Protein AF-G3HEC3-F1 (afdb_monomer)

pLDDT: mean 74.75, std 15.01, range [24.95, 90.12]

Mean predicted aligned error: 15.13 Å

Foldseek 3Di:
DDDDPQPPVPPDDDPDPDALPPDDPVNLVVVLVVLLVCLVVPVLVVVLVCLPDPSCLRVLQNRVVSCLVSLVVSCPDPDDPVSNVSSVSSNQSSLCSPQVDDDDDLCSLLRSLVSDPPCSLVVVLVVLVVLLVVLVPFDDDDDPVCLVPVVVCSNVSVVSVCVSCVVLVVVLVVDVPDPSSVSNVVSSLCVLVSVCLVLLVVLLVQLPDPDPVSPVVSVVSNCVSVVSHDPPPDDPVSVVRVSVVRNVVSVVVVVVVVVVVVVVVVVVVVVVVVVVVVVVVVVVVPD

Radius of gyration: 31.12 Å; Cα contacts (8 Å, |Δi|>4): 194; chains: 1; bounding box: 80×42×108 Å

Structure (mmCIF, N/CA/C/O backbone):
data_AF-G3HEC3-F1
#
_entry.id   AF-G3HEC3-F1
#
loop_
_atom_site.group_PDB
_atom_site.id
_atom_site.type_symbol
_atom_site.label_atom_id
_atom_site.label_alt_id
_atom_site.label_comp_id
_atom_site.label_asym_id
_atom_site.label_entity_id
_atom_site.label_seq_id
_atom_site.pdbx_PDB_ins_code
_atom_site.Cartn_x
_atom_site.Cartn_y
_atom_site.Cartn_z
_atom_site.occupancy
_atom_site.B_iso_or_equiv
_atom_site.auth_seq_id
_atom_site.auth_comp_id
_atom_site.auth_asym_id
_atom_site.auth_atom_id
_atom_site.pdbx_PDB_model_num
ATOM 1 N N . MET A 1 1 ? -34.888 -16.539 21.558 1.00 31.94 1 MET A N 1
ATOM 2 C CA . MET A 1 1 ? -34.773 -16.956 22.978 1.00 31.94 1 MET A CA 1
ATOM 3 C C . MET A 1 1 ? -33.753 -18.088 23.009 1.00 31.94 1 MET A C 1
ATOM 5 O O . MET A 1 1 ? -33.957 -19.024 22.248 1.00 31.94 1 MET A O 1
ATOM 9 N N . LEU A 1 2 ? -32.697 -17.967 23.833 1.00 24.95 2 LEU A N 1
ATOM 10 C CA . LEU A 1 2 ? -31.360 -18.617 23.759 1.00 24.95 2 LEU A CA 1
ATOM 11 C C . LEU A 1 2 ? -30.393 -17.838 22.838 1.00 24.95 2 LEU A C 1
ATOM 13 O O . LEU A 1 2 ? -30.758 -17.568 21.707 1.00 24.95 2 LEU A O 1
ATOM 17 N N . CYS A 1 3 ? -29.178 -17.431 23.224 1.00 25.27 3 CYS A N 1
ATOM 18 C CA . CYS A 1 3 ? -28.472 -17.544 24.502 1.00 25.27 3 CYS A CA 1
ATOM 19 C C . CYS A 1 3 ? -27.314 -16.519 24.540 1.00 25.27 3 CYS A C 1
ATOM 21 O O . CYS A 1 3 ? -26.172 -16.856 24.243 1.00 25.27 3 CYS A O 1
ATOM 23 N N . TRP A 1 4 ? -27.582 -15.279 24.955 1.00 33.31 4 TRP A N 1
ATOM 24 C CA . TRP A 1 4 ? -26.548 -14.490 25.627 1.00 33.31 4 TRP A CA 1
ATOM 25 C C . TRP A 1 4 ? -26.723 -14.742 27.123 1.00 33.31 4 TRP A C 1
ATOM 27 O O . TRP A 1 4 ? -27.576 -14.157 27.786 1.00 33.31 4 TRP A O 1
ATOM 37 N N . SER A 1 5 ? -25.999 -15.736 27.637 1.00 27.81 5 SER A N 1
ATOM 38 C CA . SER A 1 5 ? -25.758 -15.855 29.071 1.00 27.81 5 SER A CA 1
ATOM 39 C C . SER A 1 5 ? -24.372 -15.277 29.298 1.00 27.81 5 SER A C 1
ATOM 41 O O . SER A 1 5 ? -23.390 -15.963 29.003 1.00 27.81 5 SER A O 1
ATOM 43 N N . PRO A 1 6 ? -24.272 -14.009 29.723 1.00 32.56 6 PRO A N 1
ATOM 44 C CA . PRO A 1 6 ? -22.976 -13.418 29.982 1.00 32.56 6 PRO A CA 1
ATOM 45 C C . PRO A 1 6 ? -22.267 -14.205 31.106 1.00 32.56 6 PRO A C 1
ATOM 47 O O . PRO A 1 6 ? -22.939 -14.841 31.931 1.00 32.56 6 PRO A O 1
ATOM 50 N N . PRO A 1 7 ? -20.920 -14.233 31.131 1.00 32.56 7 PRO A N 1
ATOM 51 C CA . PRO A 1 7 ? -20.152 -14.946 32.152 1.00 32.56 7 PRO A CA 1
ATOM 52 C C . PRO A 1 7 ? -20.627 -14.552 33.556 1.00 32.56 7 PRO A C 1
ATOM 54 O O . PRO A 1 7 ? -21.052 -13.423 33.765 1.00 32.56 7 PRO A O 1
ATOM 57 N N . LYS A 1 8 ? -20.558 -15.454 34.543 1.00 34.38 8 LYS A N 1
ATOM 58 C CA . LYS A 1 8 ? -21.104 -15.277 35.913 1.00 34.38 8 LYS A CA 1
ATOM 59 C C . LYS A 1 8 ? -20.658 -14.010 36.679 1.00 34.38 8 LYS A C 1
ATOM 61 O O . LYS A 1 8 ? -21.183 -13.771 37.762 1.00 34.38 8 LYS A O 1
ATOM 66 N N . ALA A 1 9 ? -19.754 -13.193 36.138 1.00 38.50 9 ALA A N 1
ATOM 67 C CA . ALA A 1 9 ? -19.521 -11.817 36.585 1.00 38.50 9 ALA A CA 1
ATOM 68 C C . ALA A 1 9 ? -20.732 -10.880 36.353 1.00 38.50 9 ALA A C 1
ATOM 70 O O . ALA A 1 9 ? -20.860 -9.862 37.017 1.00 38.50 9 ALA A O 1
ATOM 71 N N . PHE A 1 10 ? -21.659 -11.245 35.463 1.00 40.34 10 PHE A N 1
ATOM 72 C CA . PHE A 1 10 ? -22.770 -10.404 35.009 1.00 40.34 10 PHE A CA 1
ATOM 73 C C . PHE A 1 10 ? -24.127 -10.695 35.681 1.00 40.34 10 PHE A C 1
ATOM 75 O O . PHE A 1 10 ? -25.141 -10.127 35.282 1.00 40.34 10 PHE A O 1
ATOM 82 N N . SER A 1 11 ? -24.194 -11.591 36.677 1.00 31.84 11 SER A N 1
ATOM 83 C CA . SER A 1 11 ? -25.474 -12.059 37.247 1.00 31.84 11 SER A CA 1
ATOM 84 C C . SER A 1 11 ? -25.639 -11.892 38.761 1.00 31.84 11 SER A C 1
ATOM 86 O O . SER A 1 11 ? -26.528 -12.521 39.337 1.00 31.84 11 SER A O 1
ATOM 88 N N . SER A 1 12 ? -24.832 -11.072 39.437 1.00 30.61 12 SER A N 1
ATOM 89 C CA . SER A 1 12 ? -25.144 -10.654 40.811 1.00 30.61 12 SER A CA 1
ATOM 90 C C . SER A 1 12 ? -25.786 -9.274 40.795 1.00 30.61 12 SER A C 1
ATOM 92 O O . SER A 1 12 ? -25.148 -8.284 40.453 1.00 30.61 12 SER A O 1
ATOM 94 N N . GLY A 1 13 ? -27.074 -9.243 41.138 1.00 31.52 13 GLY A N 1
ATOM 95 C CA . GLY A 1 13 ? -27.904 -8.050 41.164 1.00 31.52 13 GLY A CA 1
ATOM 96 C C . GLY A 1 13 ? -27.302 -6.901 41.972 1.00 31.52 13 GLY A C 1
ATOM 97 O O . GLY A 1 13 ? -26.865 -7.065 43.108 1.00 31.52 13 GLY A O 1
ATOM 98 N N . GLY A 1 14 ? -27.356 -5.731 41.355 1.00 27.31 14 GLY A N 1
ATOM 99 C CA . GLY A 1 14 ? -26.946 -4.448 41.895 1.00 27.31 14 GLY A CA 1
ATOM 100 C C . GLY A 1 14 ? -26.500 -3.589 40.723 1.00 27.31 14 GLY A C 1
ATOM 101 O O . GLY A 1 14 ? -25.661 -4.024 39.947 1.00 27.31 14 GLY A O 1
ATOM 102 N N . SER A 1 15 ? -27.088 -2.406 40.542 1.00 34.94 15 SER A N 1
ATOM 103 C CA . SER A 1 15 ? -26.565 -1.399 39.616 1.00 34.94 15 SER A CA 1
ATOM 104 C C . SER A 1 15 ? -25.128 -1.057 40.006 1.00 34.94 15 SER A C 1
ATOM 106 O O . SER A 1 15 ? -24.900 -0.160 40.812 1.00 34.94 15 SER A O 1
ATOM 108 N N . GLN A 1 16 ? -24.163 -1.784 39.459 1.00 35.47 16 GLN A N 1
ATOM 109 C CA . GLN A 1 16 ? -22.771 -1.384 39.437 1.00 35.47 16 GLN A CA 1
ATOM 110 C C . GLN A 1 16 ? -22.466 -0.973 38.009 1.00 35.47 16 GLN A C 1
ATOM 112 O O . GLN A 1 16 ? -22.542 -1.761 37.069 1.00 35.47 16 GLN A O 1
ATOM 117 N N . ILE A 1 17 ? -22.214 0.321 37.867 1.00 39.97 17 ILE A N 1
ATOM 118 C CA . ILE A 1 17 ? -21.550 0.898 36.711 1.00 39.97 17 ILE A CA 1
ATOM 119 C C . ILE A 1 17 ? -20.189 0.199 36.673 1.00 39.97 17 ILE A C 1
ATOM 121 O O . ILE A 1 17 ? -19.354 0.472 37.528 1.00 39.97 17 ILE A O 1
ATOM 125 N N . LEU A 1 18 ? -20.025 -0.778 35.779 1.00 44.41 18 LEU A N 1
ATOM 126 C CA . LEU A 1 18 ? -18.742 -1.450 35.577 1.00 44.41 18 LEU A CA 1
ATOM 127 C C . LEU A 1 18 ? -17.741 -0.384 35.122 1.00 44.41 18 LEU A C 1
ATOM 129 O O . LEU A 1 18 ? -18.004 0.316 34.141 1.00 44.41 18 LEU A O 1
ATOM 133 N N . GLU A 1 19 ? -16.639 -0.228 35.851 1.00 47.19 19 GLU A N 1
ATOM 134 C CA . GLU A 1 19 ? -15.523 0.626 35.444 1.00 47.19 19 GLU A CA 1
ATOM 135 C C . GLU A 1 19 ? -14.564 -0.180 34.543 1.00 47.19 19 GLU A C 1
ATOM 137 O O . GLU A 1 19 ? -14.516 -1.408 34.610 1.00 47.19 19 GLU A O 1
ATOM 142 N N . GLU A 1 20 ? -13.786 0.497 33.685 1.00 49.53 20 GLU A N 1
ATOM 143 C CA . GLU A 1 20 ? -12.820 -0.109 32.734 1.00 49.53 20 GLU A CA 1
ATOM 144 C C . GLU A 1 20 ? -11.855 -1.134 33.386 1.00 49.53 20 GLU A C 1
ATOM 146 O O . GLU A 1 20 ? -11.308 -1.993 32.697 1.00 49.53 20 GLU A O 1
ATOM 151 N N . CYS A 1 21 ? -11.667 -1.064 34.708 1.00 46.25 21 CYS A N 1
ATOM 152 C CA . CYS A 1 21 ? -10.737 -1.870 35.500 1.00 46.25 21 CYS A CA 1
ATOM 153 C C . CYS A 1 21 ? -11.245 -3.273 35.898 1.00 46.25 21 CYS A C 1
ATOM 155 O O . CYS A 1 21 ? -10.460 -4.045 36.448 1.00 46.25 21 CYS A O 1
ATOM 157 N N . ASP A 1 22 ? -12.513 -3.619 35.648 1.00 62.44 22 ASP A N 1
ATOM 158 C CA . ASP A 1 22 ? -13.119 -4.868 36.150 1.00 62.44 22 ASP A CA 1
ATOM 159 C C . ASP A 1 22 ? -13.028 -6.067 35.179 1.00 62.44 22 ASP A C 1
ATOM 161 O O . ASP A 1 22 ? -13.386 -7.190 35.547 1.00 62.44 22 ASP A O 1
ATOM 165 N N . PHE A 1 23 ? -12.546 -5.867 33.947 1.00 71.12 23 PHE A N 1
ATOM 166 C CA . PHE A 1 23 ? -12.531 -6.910 32.911 1.00 71.12 23 PHE A CA 1
ATOM 167 C C . PHE A 1 23 ? -11.252 -7.754 32.933 1.00 71.12 23 PHE A C 1
ATOM 169 O O . PHE A 1 23 ? -10.136 -7.231 32.938 1.00 71.12 23 PHE A O 1
ATOM 176 N N . LYS A 1 24 ? -11.401 -9.082 32.890 1.00 79.06 24 LYS A N 1
ATOM 177 C CA . LYS A 1 24 ? -10.280 -10.025 32.760 1.00 79.06 24 LYS A CA 1
ATOM 178 C C . LYS A 1 24 ? -9.992 -10.312 31.295 1.00 79.06 24 LYS A C 1
ATOM 180 O O . LYS A 1 24 ? -10.895 -10.272 30.472 1.00 79.06 24 LYS A O 1
ATOM 185 N N . GLU A 1 25 ? -8.761 -10.714 30.981 1.00 72.62 25 GLU A N 1
ATOM 186 C CA . GLU A 1 25 ? -8.337 -11.087 29.618 1.00 72.62 25 GLU A CA 1
ATOM 187 C C . GLU A 1 25 ? -9.256 -12.147 28.967 1.00 72.62 25 GLU A C 1
ATOM 189 O O . GLU A 1 25 ? -9.581 -12.068 27.784 1.00 72.62 25 GLU A O 1
ATOM 194 N N . GLU A 1 26 ? -9.763 -13.092 29.763 1.00 81.44 26 GLU A N 1
ATOM 195 C CA . GLU A 1 26 ? -10.721 -14.122 29.335 1.00 81.44 26 GLU A CA 1
ATOM 196 C C . GLU A 1 26 ? -12.057 -13.536 28.840 1.00 81.44 26 GLU A C 1
ATOM 198 O O . GLU A 1 26 ? -12.664 -14.076 27.910 1.00 81.44 26 GLU A O 1
ATOM 203 N N . ASP A 1 27 ? -12.505 -12.418 29.422 1.00 81.19 27 ASP A N 1
ATOM 204 C CA . ASP A 1 27 ? -13.770 -11.768 29.069 1.00 81.19 27 ASP A CA 1
ATOM 205 C C . ASP A 1 27 ? -13.717 -11.186 27.648 1.00 81.19 27 ASP A C 1
ATOM 207 O O . ASP A 1 27 ? -14.699 -11.282 26.909 1.00 81.19 27 ASP A O 1
ATOM 211 N N . PHE A 1 28 ? -12.553 -10.684 27.217 1.00 81.31 28 PHE A N 1
ATOM 212 C CA . PHE A 1 28 ? -12.338 -10.174 25.856 1.00 81.31 28 PHE A CA 1
ATOM 213 C C . PHE A 1 28 ? -12.496 -11.289 24.814 1.00 81.31 28 PHE A C 1
ATOM 215 O O . PHE A 1 28 ? -13.180 -11.110 23.803 1.00 81.31 28 PHE A O 1
ATOM 222 N N . GLY A 1 29 ? -11.914 -12.464 25.081 1.00 78.69 29 GLY A N 1
ATOM 223 C CA . GLY A 1 29 ? -12.018 -13.626 24.196 1.00 78.69 29 GLY A CA 1
ATOM 224 C C . GLY A 1 29 ? -13.443 -14.179 24.114 1.00 78.69 29 GLY A C 1
ATOM 225 O O . GLY A 1 29 ? -13.929 -14.499 23.026 1.00 78.69 29 GLY A O 1
ATOM 226 N N . LEU A 1 30 ? -14.149 -14.247 25.248 1.00 86.38 30 LEU A N 1
ATOM 227 C CA . LEU A 1 30 ? -15.549 -14.679 25.290 1.00 86.38 30 LEU A CA 1
ATOM 228 C C . LEU A 1 30 ? -16.472 -13.698 24.561 1.00 86.38 30 LEU A C 1
ATOM 230 O O . LEU A 1 30 ? -17.351 -14.132 23.814 1.00 86.38 30 LEU A O 1
ATOM 234 N N . PHE A 1 31 ? -16.249 -12.393 24.734 1.00 87.50 31 PHE A N 1
ATOM 235 C CA . PHE A 1 31 ? -16.987 -11.348 24.031 1.00 87.50 31 PHE A CA 1
ATOM 236 C C . PHE A 1 31 ? -16.786 -11.441 22.515 1.00 87.50 31 PHE A C 1
ATOM 238 O O . PHE A 1 31 ? -17.766 -11.483 21.768 1.00 87.50 31 PHE A O 1
ATOM 245 N N . GLN A 1 32 ? -15.534 -11.566 22.059 1.00 87.50 32 GLN A N 1
ATOM 246 C CA . GLN A 1 32 ? -15.217 -11.743 20.642 1.00 87.50 32 GLN A CA 1
ATOM 247 C C . GLN A 1 32 ? -15.906 -12.978 20.055 1.00 87.50 32 GLN A C 1
ATOM 249 O O . GLN A 1 32 ? -16.515 -12.898 18.989 1.00 87.50 32 GLN A O 1
ATOM 254 N N . LEU A 1 33 ? -15.818 -14.120 20.743 1.00 87.69 33 LEU A N 1
ATOM 255 C CA . LEU A 1 33 ? -16.402 -15.374 20.273 1.00 87.69 33 LEU A CA 1
ATOM 256 C C . LEU A 1 33 ? -17.931 -15.295 20.199 1.00 87.69 33 LEU A C 1
ATOM 258 O O . LEU A 1 33 ? -18.523 -15.798 19.245 1.00 87.69 33 LEU A O 1
ATOM 262 N N . ALA A 1 34 ? -18.570 -14.673 21.191 1.00 87.38 34 ALA A N 1
ATOM 263 C CA . ALA A 1 34 ? -20.014 -14.481 21.204 1.00 87.38 34 ALA A CA 1
ATOM 264 C C . ALA A 1 34 ? -20.467 -13.574 20.053 1.00 87.38 34 ALA A C 1
ATOM 266 O O . ALA A 1 34 ? -21.365 -13.955 19.307 1.00 87.38 34 ALA A O 1
ATOM 267 N N . GLY A 1 35 ? -19.811 -12.427 19.856 1.00 89.38 35 GLY A N 1
ATOM 268 C CA . GLY A 1 35 ? -20.154 -11.522 18.759 1.00 89.38 35 GLY A CA 1
ATOM 269 C C . GLY A 1 35 ? -19.873 -12.122 17.379 1.00 89.38 35 GLY A C 1
ATOM 270 O O . GLY A 1 35 ? -20.700 -11.990 16.483 1.00 89.38 35 GLY A O 1
ATOM 271 N N . GLN A 1 36 ? -18.774 -12.870 17.216 1.00 88.12 36 GLN A N 1
ATOM 272 C CA . GLN A 1 36 ? -18.493 -13.629 15.991 1.00 88.12 36 GLN A CA 1
ATOM 273 C C . GLN A 1 36 ? -19.625 -14.619 15.679 1.00 88.12 36 GLN A C 1
ATOM 275 O O . GLN A 1 36 ? -20.079 -14.666 14.542 1.00 88.12 36 GLN A O 1
ATOM 280 N N . ARG A 1 37 ? -20.126 -15.362 16.677 1.00 89.06 37 ARG A N 1
ATOM 281 C CA . ARG A 1 37 ? -21.266 -16.275 16.481 1.00 89.06 37 ARG A CA 1
ATOM 282 C C . ARG A 1 37 ? -22.537 -15.536 16.077 1.00 89.06 37 ARG A C 1
ATOM 284 O O . ARG A 1 37 ? -23.209 -15.986 15.164 1.00 89.06 37 ARG A O 1
ATOM 291 N N . CYS A 1 38 ? -22.840 -14.392 16.693 1.00 88.56 38 CYS A N 1
ATOM 292 C CA . CYS A 1 38 ? -23.995 -13.579 16.297 1.00 88.56 38 CYS A CA 1
ATOM 293 C C . CYS A 1 38 ? -23.918 -13.150 14.824 1.00 88.56 38 CYS A C 1
ATOM 295 O O . CYS A 1 38 ? -24.923 -13.198 14.121 1.00 88.56 38 CYS A O 1
ATOM 297 N N . ILE A 1 39 ? -22.726 -12.780 14.352 1.00 86.25 39 ILE A N 1
ATOM 298 C CA . ILE A 1 39 ? -22.485 -12.425 12.948 1.00 86.25 39 ILE A CA 1
ATOM 299 C C . ILE A 1 39 ? -22.639 -13.655 12.043 1.00 86.25 39 ILE A C 1
ATOM 301 O O . ILE A 1 39 ? -23.338 -13.591 11.033 1.00 86.25 39 ILE A O 1
ATOM 305 N N . ASP A 1 40 ? -22.024 -14.780 12.414 1.00 85.31 40 ASP A N 1
ATOM 306 C CA . ASP A 1 40 ? -22.045 -16.017 11.624 1.00 85.31 40 ASP A CA 1
ATOM 307 C C . ASP A 1 40 ? -23.457 -16.627 11.521 1.00 85.31 40 ASP A C 1
ATOM 309 O O . ASP A 1 40 ? -23.816 -17.162 10.471 1.00 85.31 40 ASP A O 1
ATOM 313 N N . ASP A 1 41 ? -24.270 -16.485 12.573 1.00 86.38 41 ASP A N 1
ATOM 314 C CA . ASP A 1 41 ? -25.664 -16.946 12.640 1.00 86.38 41 ASP A CA 1
ATOM 315 C C . ASP A 1 41 ? -26.655 -15.959 11.980 1.00 86.38 41 ASP A C 1
ATOM 317 O O . ASP A 1 41 ? -27.850 -16.242 11.877 1.00 86.38 41 ASP A O 1
ATOM 321 N N . GLY A 1 42 ? -26.178 -14.806 11.494 1.00 82.94 42 GLY A N 1
ATOM 322 C CA . GLY A 1 42 ? -26.985 -13.815 10.775 1.00 82.94 42 GLY A CA 1
ATOM 323 C C . GLY A 1 42 ? -27.806 -12.873 11.662 1.00 82.94 42 GLY A C 1
ATOM 324 O O . GLY A 1 42 ? -28.702 -12.204 11.155 1.00 82.94 42 GLY A O 1
ATOM 325 N N . HIS A 1 43 ? -27.495 -12.792 12.955 1.00 87.06 43 HIS A N 1
ATOM 326 C CA . HIS A 1 43 ? -28.126 -11.905 13.941 1.00 87.06 43 HIS A CA 1
ATOM 327 C C . HIS A 1 43 ? -27.375 -10.567 14.072 1.00 87.06 43 HIS A C 1
ATOM 329 O O . HIS A 1 43 ? -27.033 -10.127 15.174 1.00 87.06 43 HIS A O 1
ATOM 335 N N . VAL A 1 44 ? -27.056 -9.950 12.930 1.00 85.62 44 VAL A N 1
ATOM 336 C CA . VAL A 1 44 ? -26.301 -8.686 12.851 1.00 85.62 44 VAL A CA 1
ATOM 337 C C . VAL A 1 44 ? -27.122 -7.520 13.407 1.00 85.62 44 VAL A C 1
ATOM 339 O O . VAL A 1 44 ? -26.588 -6.698 14.143 1.00 85.62 44 VAL A O 1
ATOM 342 N N . ASP A 1 45 ? -28.420 -7.507 13.120 1.00 85.19 45 ASP A N 1
ATOM 343 C CA . ASP A 1 45 ? -29.423 -6.560 13.614 1.00 85.19 45 ASP A CA 1
ATOM 344 C C . ASP A 1 45 ? -29.451 -6.493 15.151 1.00 85.19 45 ASP A C 1
ATOM 346 O O . ASP A 1 45 ? -29.294 -5.431 15.751 1.00 85.19 45 ASP A O 1
ATOM 350 N N . GLN A 1 46 ? -29.554 -7.651 15.803 1.00 86.12 46 GLN A N 1
ATOM 351 C CA . GLN A 1 46 ? -29.588 -7.755 17.264 1.00 86.12 46 GLN A CA 1
ATOM 352 C C . GLN A 1 46 ? -28.253 -7.350 17.892 1.00 86.12 46 GLN A C 1
ATOM 354 O O . GLN A 1 46 ? -28.222 -6.722 18.951 1.00 86.12 46 GLN A O 1
ATOM 359 N N . LEU A 1 47 ? -27.134 -7.705 17.253 1.00 88.50 47 LEU A N 1
ATOM 360 C CA . LEU A 1 47 ? -25.815 -7.297 17.724 1.00 88.50 47 LEU A CA 1
ATOM 361 C C . LEU A 1 47 ? -25.628 -5.777 17.600 1.00 88.50 47 LEU A C 1
ATOM 363 O O . LEU A 1 47 ? -25.079 -5.155 18.510 1.00 88.50 47 LEU A O 1
ATOM 367 N N . LEU A 1 48 ? -26.124 -5.177 16.516 1.00 86.75 48 LEU A N 1
ATOM 368 C CA . LEU A 1 48 ? -26.100 -3.735 16.300 1.00 86.75 48 LEU A CA 1
ATOM 369 C C . LEU A 1 48 ? -26.929 -2.996 17.362 1.00 86.75 48 LEU A C 1
ATOM 371 O O . LEU A 1 48 ? -26.427 -2.033 17.940 1.00 86.75 48 LEU A O 1
ATOM 375 N N . GLU A 1 49 ? -28.132 -3.477 17.694 1.00 87.44 49 GLU A N 1
ATOM 376 C CA . GLU A 1 49 ? -28.944 -2.921 18.790 1.00 87.44 49 GLU A CA 1
ATOM 377 C C . GLU A 1 49 ? -28.199 -2.956 20.136 1.00 87.44 49 GLU A C 1
ATOM 379 O O . 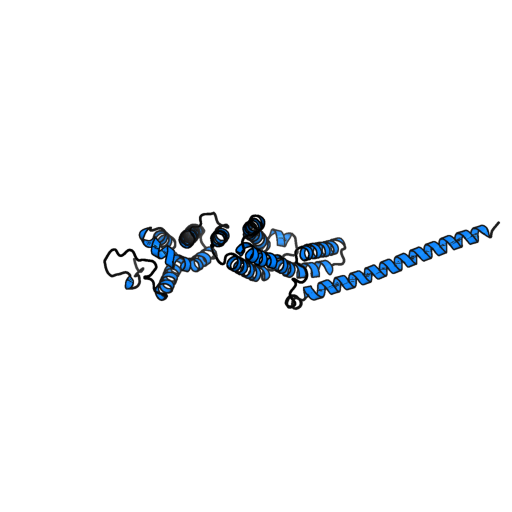GLU A 1 49 ? -28.196 -1.972 20.877 1.00 87.44 49 GLU A O 1
ATOM 384 N N . ILE A 1 50 ? -27.509 -4.062 20.442 1.00 85.69 50 ILE A N 1
ATOM 385 C CA . ILE A 1 50 ? -26.715 -4.205 21.675 1.00 85.69 50 ILE A CA 1
ATOM 386 C C . ILE A 1 50 ? -25.564 -3.194 21.718 1.00 85.69 50 ILE A C 1
ATOM 388 O O . ILE A 1 50 ? -25.284 -2.635 22.781 1.00 85.69 50 ILE A O 1
ATOM 392 N N . ILE A 1 51 ? -24.895 -2.966 20.585 1.00 85.31 51 ILE A N 1
ATOM 393 C CA . ILE A 1 51 ? -23.780 -2.015 20.472 1.00 85.31 51 ILE A CA 1
ATOM 394 C C . ILE A 1 51 ? -24.271 -0.565 20.592 1.00 85.31 51 ILE A C 1
ATOM 396 O O . ILE A 1 51 ? -23.552 0.277 21.129 1.00 85.31 51 ILE A O 1
ATOM 400 N N . GLN A 1 52 ? -25.481 -0.272 20.114 1.00 85.69 52 GLN A N 1
ATOM 401 C CA . GLN A 1 52 ? -26.093 1.057 20.193 1.00 85.69 52 GLN A CA 1
ATOM 402 C C . GLN A 1 52 ? -26.675 1.390 21.577 1.00 85.69 52 GLN A C 1
ATOM 404 O O . GLN A 1 52 ? -26.894 2.566 21.870 1.00 85.69 52 GLN A O 1
ATOM 409 N N . ASP A 1 53 ? -26.927 0.399 22.437 1.00 85.06 53 ASP A N 1
ATOM 410 C CA . ASP A 1 53 ? -27.465 0.639 23.779 1.00 85.06 53 ASP A CA 1
ATOM 411 C C . ASP A 1 53 ? -26.442 1.375 24.667 1.00 85.06 53 ASP A C 1
ATOM 413 O O . ASP A 1 53 ? -25.384 0.848 25.022 1.00 85.06 53 ASP A O 1
ATOM 417 N N . GLU A 1 54 ? -26.790 2.593 25.098 1.00 81.56 54 GLU A N 1
ATOM 418 C CA . GLU A 1 54 ? -25.979 3.429 25.995 1.00 81.56 54 GLU A CA 1
ATOM 419 C C . GLU A 1 54 ? -25.627 2.734 27.321 1.00 81.56 54 GLU A C 1
ATOM 421 O O . GLU A 1 54 ? -24.613 3.061 27.940 1.00 81.56 54 GLU A O 1
ATOM 426 N N . LYS A 1 55 ? -26.409 1.740 27.763 1.00 83.12 55 LYS A N 1
ATOM 427 C CA . LYS A 1 55 ? -26.073 0.937 28.951 1.00 83.12 55 LYS A CA 1
ATOM 428 C C . LYS A 1 55 ? -24.819 0.094 28.751 1.00 83.12 55 LYS A C 1
ATOM 430 O O . LYS A 1 55 ? -24.116 -0.186 29.718 1.00 83.12 55 LYS A O 1
ATOM 435 N N . ASN A 1 56 ? -24.530 -0.291 27.511 1.00 81.56 56 ASN A N 1
ATOM 436 C CA . ASN A 1 56 ? -23.386 -1.123 27.157 1.00 81.56 56 ASN A CA 1
ATOM 437 C C . ASN A 1 56 ? -22.156 -0.290 26.778 1.00 81.56 56 ASN A C 1
ATOM 439 O O . ASN A 1 56 ? -21.103 -0.856 26.493 1.00 81.56 56 ASN A O 1
ATOM 443 N N . LYS A 1 57 ? -22.246 1.046 26.807 1.00 80.81 57 LYS A N 1
ATOM 444 C CA . LYS A 1 57 ? -21.200 1.960 26.328 1.00 80.81 57 LYS A CA 1
ATOM 445 C C . LYS A 1 57 ? -19.812 1.663 26.889 1.00 80.81 57 LYS A C 1
ATOM 447 O O . LYS A 1 57 ? -18.853 1.639 26.123 1.00 80.81 57 LYS A O 1
ATOM 452 N N . THR A 1 58 ? -19.690 1.409 28.194 1.00 77.12 58 THR A N 1
ATOM 453 C CA . THR A 1 58 ? -18.390 1.087 28.809 1.00 77.12 58 THR A CA 1
ATOM 454 C C . THR A 1 58 ? -17.817 -0.211 28.249 1.00 77.12 58 THR A C 1
ATOM 456 O O . THR A 1 58 ? -16.651 -0.257 27.875 1.00 77.12 58 THR A O 1
ATOM 459 N N . ILE A 1 59 ? -18.652 -1.242 28.099 1.00 81.56 59 ILE A N 1
ATOM 460 C CA . ILE A 1 59 ? -18.252 -2.531 27.522 1.00 81.56 59 ILE A CA 1
ATOM 461 C C . ILE A 1 59 ? -17.806 -2.352 26.071 1.00 81.56 59 ILE A C 1
ATOM 463 O O . ILE A 1 59 ? -16.761 -2.867 25.687 1.00 81.56 59 ILE A O 1
ATOM 467 N N . ILE A 1 60 ? -18.565 -1.607 25.265 1.00 84.44 60 ILE A N 1
ATOM 468 C CA . ILE A 1 60 ? -18.227 -1.373 23.857 1.00 84.44 60 ILE A CA 1
ATOM 469 C C . ILE A 1 60 ? -16.938 -0.557 23.727 1.00 84.44 60 ILE A C 1
ATOM 471 O O . ILE A 1 60 ? -16.100 -0.879 22.888 1.00 84.44 60 ILE A O 1
ATOM 475 N N . LYS A 1 61 ? -16.724 0.439 24.590 1.00 79.44 61 LYS A N 1
ATOM 476 C CA . LYS A 1 61 ? -15.485 1.224 24.619 1.00 79.44 61 LYS A CA 1
ATOM 477 C C . LYS A 1 61 ? -14.262 0.365 24.971 1.00 79.44 61 LYS A C 1
ATOM 479 O O . LYS A 1 61 ? -13.216 0.530 24.354 1.00 79.44 61 LYS A O 1
ATOM 484 N N . SER A 1 62 ? -14.396 -0.574 25.912 1.00 76.31 62 SER A N 1
ATOM 485 C CA . SER A 1 62 ? -13.289 -1.440 26.349 1.00 76.31 62 SER A CA 1
ATOM 486 C C . SER A 1 62 ? -13.057 -2.660 25.448 1.00 76.31 62 SER A C 1
ATOM 488 O O . SER A 1 62 ? -11.916 -3.007 25.156 1.00 76.31 62 SER A O 1
ATOM 490 N N . MET A 1 63 ? -14.123 -3.342 25.021 1.00 80.94 63 MET A N 1
ATOM 491 C CA . MET A 1 63 ? -14.066 -4.659 24.368 1.00 80.94 63 MET A CA 1
ATOM 492 C C . MET A 1 63 ? -14.560 -4.654 22.917 1.00 80.94 63 MET A C 1
ATOM 494 O O . MET A 1 63 ? -14.292 -5.612 22.188 1.00 80.94 63 MET A O 1
ATOM 498 N N . GLY A 1 64 ? -15.237 -3.591 22.469 1.00 83.00 64 GLY A N 1
ATOM 499 C CA . GLY A 1 64 ? -15.841 -3.499 21.135 1.00 83.00 64 GLY A CA 1
ATOM 500 C C . GLY A 1 64 ? -14.840 -3.668 19.993 1.00 83.00 64 GLY A C 1
ATOM 501 O O . GLY A 1 64 ? -15.170 -4.273 18.974 1.00 83.00 64 GLY A O 1
ATOM 502 N N . TRP A 1 65 ? -13.587 -3.243 20.185 1.00 82.81 65 TRP A N 1
ATOM 503 C CA . TRP A 1 65 ? -12.525 -3.404 19.187 1.00 82.81 65 TRP A CA 1
ATOM 504 C C . TRP A 1 65 ? -12.308 -4.863 18.753 1.00 82.81 65 TRP A C 1
ATOM 506 O O . TRP A 1 65 ? -11.992 -5.131 17.595 1.00 82.81 65 TRP A O 1
ATOM 516 N N . ASN A 1 66 ? -12.555 -5.833 19.640 1.00 81.94 66 ASN A N 1
ATOM 517 C CA . ASN A 1 66 ? -12.383 -7.252 19.315 1.00 81.94 66 ASN A CA 1
ATOM 518 C C . ASN A 1 66 ? -13.385 -7.753 18.264 1.00 81.94 66 ASN A C 1
ATOM 520 O O . ASN A 1 66 ? -13.148 -8.782 17.628 1.00 81.94 66 ASN A O 1
ATOM 524 N N . LEU A 1 67 ? -14.484 -7.023 18.049 1.00 86.31 67 LEU A N 1
ATOM 525 C CA . LEU A 1 67 ? -15.470 -7.331 17.017 1.00 86.31 67 LEU A CA 1
ATOM 526 C C . LEU A 1 67 ? -15.089 -6.779 15.641 1.00 86.31 67 LEU A C 1
ATOM 528 O O . LEU A 1 67 ? -15.619 -7.266 14.649 1.00 86.31 67 LEU A O 1
ATOM 532 N N . VAL A 1 68 ? -14.123 -5.861 15.535 1.00 83.81 68 VAL A N 1
ATOM 533 C CA . VAL A 1 68 ? -13.720 -5.262 14.250 1.00 83.81 68 VAL A CA 1
ATOM 534 C C . VAL A 1 68 ? -13.295 -6.328 13.237 1.00 83.81 68 VAL A C 1
ATOM 536 O O . VAL A 1 68 ? -13.788 -6.336 12.113 1.00 83.81 68 VAL A O 1
ATOM 539 N N . GLY A 1 69 ? -12.444 -7.281 13.630 1.00 77.75 69 GLY A N 1
ATOM 540 C CA . GLY A 1 69 ? -12.031 -8.391 12.760 1.00 77.75 69 GLY A CA 1
ATOM 541 C C . GLY A 1 69 ? -13.208 -9.250 12.258 1.00 77.75 69 GLY A C 1
ATOM 542 O O . GLY A 1 69 ? -13.343 -9.443 11.047 1.00 77.75 69 GLY A O 1
ATOM 543 N N . PRO A 1 70 ? -14.072 -9.767 13.154 1.00 84.44 70 PRO A N 1
ATOM 544 C CA . PRO A 1 70 ? -15.343 -10.402 12.796 1.00 84.44 70 PRO A CA 1
ATOM 545 C C . PRO A 1 70 ? -16.214 -9.595 11.817 1.00 84.44 70 PRO A C 1
ATOM 547 O O . PRO A 1 70 ? -16.626 -10.139 10.792 1.00 84.44 70 PRO A O 1
ATOM 550 N N . VAL A 1 71 ? -16.448 -8.303 12.082 1.00 84.94 71 VAL A N 1
ATOM 551 C CA . VAL A 1 71 ? -17.290 -7.436 11.236 1.00 84.94 71 VAL A CA 1
ATOM 552 C C . VAL A 1 71 ? -16.668 -7.215 9.858 1.00 84.94 71 VAL A C 1
ATOM 554 O O . VAL A 1 71 ? -17.354 -7.363 8.850 1.00 84.94 71 VAL A O 1
ATOM 557 N N . VAL A 1 72 ? -15.362 -6.940 9.783 1.00 79.75 72 VAL A N 1
ATOM 558 C CA . VAL A 1 72 ? -14.649 -6.779 8.502 1.00 79.75 72 VAL A CA 1
ATOM 559 C C . VAL A 1 72 ? -14.738 -8.055 7.670 1.00 79.75 72 VAL A C 1
ATOM 561 O O . VAL A 1 72 ? -15.021 -7.992 6.477 1.00 79.75 72 VAL A O 1
ATOM 564 N N . ARG A 1 73 ? -14.568 -9.232 8.288 1.00 82.19 73 ARG A N 1
ATOM 565 C CA . ARG A 1 73 ? -14.749 -10.513 7.584 1.00 82.19 73 ARG A CA 1
ATOM 566 C C . ARG A 1 73 ? -16.167 -10.685 7.046 1.00 82.19 73 ARG A C 1
ATOM 568 O O . ARG A 1 73 ? -16.320 -11.243 5.964 1.00 82.19 73 ARG A O 1
ATOM 575 N N . CYS A 1 74 ? -17.177 -10.207 7.769 1.00 82.88 74 CYS A N 1
ATOM 576 C CA . CYS A 1 74 ? -18.559 -10.219 7.300 1.00 82.88 74 CYS A CA 1
ATOM 577 C C . CYS A 1 74 ? -18.766 -9.282 6.102 1.00 82.88 74 CYS A C 1
ATOM 579 O O . CYS A 1 74 ? -19.321 -9.710 5.095 1.00 82.88 74 CYS A O 1
ATOM 581 N N . LEU A 1 75 ? -18.241 -8.053 6.161 1.00 79.81 75 LEU A N 1
ATOM 582 C CA . LEU A 1 75 ? -18.302 -7.078 5.061 1.00 79.81 75 LEU A CA 1
ATOM 583 C C . LEU A 1 75 ? -17.627 -7.583 3.778 1.00 79.81 75 LEU A C 1
ATOM 585 O O . LEU A 1 75 ? -18.141 -7.372 2.679 1.00 79.81 75 LEU A O 1
ATOM 589 N N . LEU A 1 76 ? -16.490 -8.269 3.925 1.00 74.88 76 LEU A N 1
ATOM 590 C CA . LEU A 1 76 ? -15.731 -8.851 2.816 1.00 74.88 76 LEU A CA 1
ATOM 591 C C . LEU A 1 76 ? -16.380 -10.117 2.236 1.00 74.88 76 LEU A C 1
ATOM 593 O O . LEU A 1 76 ? -16.031 -10.535 1.132 1.00 74.88 76 LEU A O 1
ATOM 597 N N . ARG A 1 77 ? -17.312 -10.753 2.954 1.00 76.81 77 ARG A N 1
ATOM 598 C CA . ARG A 1 77 ? -18.032 -11.925 2.451 1.00 76.81 77 ARG A CA 1
ATOM 599 C C . ARG A 1 77 ? -19.064 -11.447 1.427 1.00 76.81 77 ARG A C 1
ATOM 601 O O . ARG A 1 77 ? -19.900 -10.599 1.725 1.00 76.81 77 ARG A O 1
ATOM 608 N N . ASN A 1 78 ? -19.017 -11.985 0.208 1.00 54.44 78 ASN A N 1
ATOM 609 C CA . ASN A 1 78 ? -20.040 -11.723 -0.808 1.00 54.44 78 ASN A CA 1
ATOM 610 C C . ASN A 1 78 ? -21.386 -12.287 -0.319 1.00 54.44 78 ASN A C 1
ATOM 612 O O . ASN A 1 78 ? -21.612 -13.495 -0.384 1.00 54.44 78 ASN A O 1
ATOM 616 N N . GLY A 1 79 ? -22.238 -11.419 0.226 1.00 60.06 79 GLY A N 1
ATOM 617 C CA . GLY A 1 79 ? -23.540 -11.738 0.809 1.00 60.06 79 GLY A CA 1
ATOM 618 C C . GLY A 1 79 ? -24.574 -10.642 0.532 1.00 60.06 79 GLY A C 1
ATOM 619 O O . GLY A 1 79 ? -24.256 -9.639 -0.102 1.00 60.06 79 GLY A O 1
ATOM 620 N N . GLU A 1 80 ? -25.807 -10.876 0.985 1.00 60.78 80 GLU A N 1
ATOM 621 C CA . GLU A 1 80 ? -26.990 -10.017 0.799 1.00 60.78 80 GLU A CA 1
ATOM 622 C C . GLU A 1 80 ? -26.718 -8.541 1.159 1.00 60.78 80 GLU A C 1
ATOM 624 O O . GLU A 1 80 ? -26.163 -8.254 2.222 1.00 60.78 80 GLU A O 1
ATOM 629 N N . GLU A 1 81 ? -27.122 -7.611 0.282 1.00 59.19 81 GLU A N 1
ATOM 630 C CA . GLU A 1 81 ? -26.864 -6.165 0.422 1.00 59.19 81 GLU A CA 1
ATOM 631 C C . GLU A 1 81 ? -27.440 -5.569 1.718 1.00 59.19 81 GLU A C 1
ATOM 633 O O . GLU A 1 81 ? -26.759 -4.774 2.361 1.00 59.19 81 GLU A O 1
ATOM 638 N N . ASP A 1 82 ? -28.616 -6.019 2.170 1.00 61.72 82 ASP A N 1
ATOM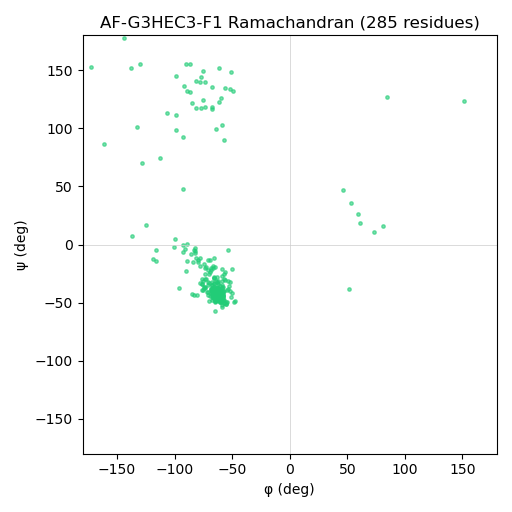 639 C CA . ASP A 1 82 ? -29.258 -5.503 3.393 1.00 61.72 82 ASP A CA 1
ATOM 640 C C . ASP A 1 82 ? -28.405 -5.741 4.655 1.00 61.72 82 ASP A C 1
ATOM 642 O O . ASP A 1 82 ? -28.258 -4.865 5.501 1.00 61.72 82 ASP A O 1
ATOM 646 N N . LYS A 1 83 ? -27.741 -6.901 4.762 1.00 66.06 83 LYS A N 1
ATOM 647 C CA . LYS A 1 83 ? -26.858 -7.218 5.905 1.00 66.06 83 LYS A CA 1
ATOM 648 C C . LYS A 1 83 ? -25.543 -6.444 5.866 1.00 66.06 83 LYS A C 1
ATOM 650 O O . LYS A 1 83 ? -24.854 -6.330 6.883 1.00 66.06 83 LYS A O 1
ATOM 655 N N . ARG A 1 84 ? -25.161 -5.948 4.686 1.00 72.62 84 ARG A N 1
ATOM 656 C CA . ARG A 1 84 ? -23.926 -5.192 4.481 1.00 72.62 84 ARG A CA 1
ATOM 657 C C . ARG A 1 84 ? -24.053 -3.791 5.074 1.00 72.62 84 ARG A C 1
ATOM 659 O O . ARG A 1 84 ? -23.085 -3.328 5.672 1.00 72.62 84 ARG A O 1
ATOM 666 N N . GLU A 1 85 ? -25.221 -3.158 4.975 1.00 79.38 85 GLU A N 1
ATOM 667 C CA . GLU A 1 85 ? -25.469 -1.834 5.562 1.00 79.38 85 GLU A CA 1
ATOM 668 C C . GLU A 1 85 ? -25.393 -1.868 7.097 1.00 79.38 85 GLU A C 1
ATOM 670 O O . GLU A 1 85 ? -24.643 -1.088 7.687 1.00 79.38 85 GLU A O 1
ATOM 675 N N . ASP A 1 86 ? -26.031 -2.851 7.741 1.00 80.62 86 ASP A N 1
ATOM 676 C CA . ASP A 1 86 ? -25.941 -3.047 9.197 1.00 80.62 86 ASP A CA 1
ATOM 677 C C . ASP A 1 86 ? -24.511 -3.355 9.660 1.00 80.62 86 ASP A C 1
ATOM 679 O O . ASP A 1 86 ? -24.042 -2.834 10.675 1.00 80.62 86 ASP A O 1
ATOM 683 N N . CYS A 1 87 ? -23.770 -4.167 8.897 1.00 82.12 87 CYS A N 1
ATOM 684 C CA . CYS A 1 87 ? -22.360 -4.428 9.182 1.00 82.12 87 CYS A CA 1
ATOM 685 C C . CYS A 1 87 ? -21.500 -3.163 9.047 1.00 82.12 87 CYS A C 1
ATOM 687 O O . CYS A 1 87 ? -20.573 -2.973 9.837 1.00 82.12 87 CYS A O 1
ATOM 689 N N . PHE A 1 88 ? -21.795 -2.292 8.078 1.00 80.19 88 PHE A N 1
ATOM 690 C CA . PHE A 1 88 ? -21.096 -1.017 7.915 1.00 80.19 88 PHE A CA 1
ATOM 691 C C . PHE A 1 88 ? -21.400 -0.065 9.070 1.00 80.19 88 PHE A C 1
ATOM 693 O O . PHE A 1 88 ? -20.472 0.510 9.638 1.00 80.19 88 PHE A O 1
ATOM 700 N N . LEU A 1 89 ? -22.671 0.055 9.463 1.00 83.00 89 LEU A N 1
ATOM 701 C CA . LEU A 1 89 ? -23.085 0.843 10.625 1.00 83.00 89 LEU A CA 1
ATOM 702 C C . LEU A 1 89 ? -22.413 0.341 11.905 1.00 83.00 89 LEU A C 1
ATOM 704 O O . LEU A 1 89 ? -21.900 1.138 12.691 1.00 83.00 89 LEU A O 1
ATOM 708 N N . MET A 1 90 ? -22.360 -0.979 12.097 1.00 84.19 90 MET A N 1
ATOM 709 C CA . MET A 1 90 ? -21.675 -1.594 13.231 1.00 84.19 90 MET A CA 1
ATOM 710 C C . MET A 1 90 ? -20.175 -1.283 13.226 1.00 84.19 90 MET A C 1
ATOM 712 O O . MET A 1 90 ? -19.623 -0.913 14.260 1.00 84.19 90 MET A O 1
ATOM 716 N N . PHE A 1 91 ? -19.513 -1.397 12.074 1.00 82.94 91 PHE A N 1
ATOM 717 C CA . PHE A 1 91 ? -18.095 -1.067 11.928 1.00 82.94 91 PHE A CA 1
ATOM 718 C C . PHE A 1 91 ? -17.813 0.401 12.285 1.00 82.94 91 PHE A C 1
ATOM 720 O O . PHE A 1 91 ? -16.914 0.669 13.084 1.00 82.94 91 PHE A O 1
ATOM 727 N N . ASP A 1 92 ? -18.617 1.336 11.767 1.00 76.38 92 ASP A N 1
ATOM 728 C CA . ASP A 1 92 ? -18.489 2.770 12.058 1.00 76.38 92 ASP A CA 1
ATOM 729 C C . ASP A 1 92 ? -18.705 3.074 13.550 1.00 76.38 92 ASP A C 1
ATOM 731 O O . ASP A 1 92 ? -17.898 3.761 14.179 1.00 76.38 92 ASP A O 1
ATOM 735 N N . LEU A 1 93 ? -19.732 2.477 14.166 1.00 80.56 93 LEU A N 1
ATOM 736 C CA . LEU A 1 93 ? -20.005 2.607 15.600 1.00 80.56 93 LEU A CA 1
ATOM 737 C C . LEU A 1 93 ? -18.853 2.094 16.468 1.00 80.56 93 LEU A C 1
ATOM 739 O O . LEU A 1 93 ? -18.484 2.766 17.433 1.00 80.56 93 LEU A O 1
ATOM 743 N N . LEU A 1 94 ? -18.279 0.934 16.144 1.00 81.56 94 LEU A N 1
ATOM 744 C CA . LEU A 1 94 ? -17.155 0.365 16.892 1.00 81.56 94 LEU A CA 1
ATOM 745 C C . LEU A 1 94 ? -15.915 1.263 16.808 1.00 81.56 94 LEU A C 1
ATOM 747 O O . LEU A 1 94 ? -15.258 1.503 17.822 1.00 81.56 94 LEU A O 1
ATOM 751 N N . LEU A 1 95 ? -15.628 1.817 15.629 1.00 72.25 95 LEU A N 1
ATOM 752 C CA . LEU A 1 95 ? -14.509 2.743 15.426 1.00 72.25 95 LEU A CA 1
ATOM 753 C C . LEU A 1 95 ? -14.730 4.070 16.151 1.00 72.25 95 LEU A C 1
ATOM 755 O O . LEU A 1 95 ? -13.816 4.588 16.800 1.00 72.25 95 LEU A O 1
ATOM 759 N N . LYS A 1 96 ? -15.959 4.586 16.114 1.00 74.00 96 LYS A N 1
ATOM 760 C CA . LYS A 1 96 ? -16.356 5.786 16.847 1.00 74.00 96 LYS A CA 1
ATOM 761 C C . LYS A 1 96 ? -16.220 5.611 18.358 1.00 74.00 96 LYS A C 1
ATOM 763 O O . LYS A 1 96 ? -15.760 6.531 19.022 1.00 74.00 96 LYS A O 1
ATOM 768 N N . HIS A 1 97 ? -16.584 4.459 18.915 1.00 70.44 97 HIS A N 1
ATOM 769 C CA . HIS A 1 97 ? -16.469 4.222 20.358 1.00 70.44 97 HIS A CA 1
ATOM 770 C C . HIS A 1 97 ? -15.034 3.936 20.809 1.00 70.44 97 HIS A C 1
ATOM 772 O O . HIS A 1 97 ? -14.661 4.344 21.906 1.00 70.44 97 HIS A O 1
ATOM 778 N N . ALA A 1 98 ? -14.227 3.277 19.976 1.00 63.09 98 ALA A N 1
ATOM 779 C CA . ALA A 1 98 ? -12.837 2.971 20.306 1.00 63.09 98 ALA A CA 1
ATOM 780 C C . ALA A 1 98 ? -11.910 4.199 20.203 1.00 63.09 98 ALA A C 1
ATOM 782 O O . ALA A 1 98 ? -10.947 4.295 20.962 1.00 63.09 98 ALA A O 1
ATOM 783 N N . TYR A 1 99 ? -12.195 5.144 19.294 1.00 54.06 99 TYR A N 1
ATOM 784 C CA . TYR A 1 99 ? -11.277 6.253 18.981 1.00 54.06 99 TYR A CA 1
ATOM 785 C C . TYR A 1 99 ? -11.936 7.641 18.840 1.00 54.06 99 TYR A C 1
ATOM 787 O O . TYR A 1 99 ? -11.273 8.593 18.426 1.00 54.06 99 TYR A O 1
ATOM 795 N N . GLU A 1 100 ? -13.230 7.790 19.151 1.00 53.09 100 GLU A N 1
ATOM 796 C CA . GLU A 1 100 ? -14.001 9.040 18.983 1.00 53.09 100 GLU A CA 1
ATOM 797 C C . GLU A 1 100 ? -13.915 9.630 17.560 1.00 53.09 100 GLU A C 1
ATOM 799 O O . GLU A 1 100 ? -13.849 10.846 17.365 1.00 53.09 100 GLU A O 1
ATOM 804 N N . VAL A 1 101 ? -13.863 8.788 16.528 1.00 45.41 101 VAL A N 1
ATOM 805 C CA . VAL A 1 101 ? -13.734 9.213 15.124 1.00 45.41 101 VAL A CA 1
ATOM 806 C C . VAL A 1 101 ? -15.114 9.369 14.473 1.00 45.41 101 VAL A C 1
ATOM 808 O O . VAL A 1 101 ? -15.985 8.526 14.649 1.00 45.41 101 VAL A O 1
ATOM 811 N N . THR A 1 102 ? -15.321 10.451 13.715 1.00 39.38 102 THR A N 1
ATOM 812 C CA . THR A 1 102 ? -16.518 10.671 12.884 1.00 39.38 102 THR A CA 1
ATOM 813 C C . THR A 1 102 ? -16.089 11.118 11.494 1.00 39.38 102 THR A C 1
ATOM 815 O O . THR A 1 102 ? -15.779 12.297 11.340 1.00 39.38 102 THR A O 1
ATOM 818 N N . THR A 1 103 ? -16.084 10.227 10.499 1.00 38.88 103 THR A N 1
ATOM 819 C CA . THR A 1 103 ? -16.089 10.598 9.070 1.00 38.88 103 THR A CA 1
ATOM 820 C C . THR A 1 103 ? -16.265 9.382 8.157 1.00 38.88 103 THR A C 1
ATOM 822 O O . THR A 1 103 ? -15.890 8.264 8.485 1.00 38.88 103 THR A O 1
ATOM 825 N N . SER A 1 104 ? -16.829 9.641 6.978 1.00 39.19 104 SER A N 1
ATOM 826 C CA . SER A 1 104 ? -17.292 8.692 5.968 1.00 39.19 104 SER A CA 1
ATOM 827 C C . SER A 1 104 ? -16.221 7.746 5.389 1.00 39.19 104 SER A C 1
ATOM 829 O O . SER A 1 104 ? -15.207 8.162 4.827 1.00 39.19 104 SER A O 1
ATOM 831 N N . ASN A 1 105 ? -16.550 6.455 5.480 1.00 43.25 105 ASN A N 1
ATOM 832 C CA . ASN A 1 105 ? -16.263 5.266 4.658 1.00 43.25 105 ASN A CA 1
ATOM 833 C C . ASN A 1 105 ? -14.814 4.908 4.256 1.00 43.25 105 ASN A C 1
ATOM 835 O O . ASN A 1 105 ? -14.478 3.732 4.328 1.00 43.25 105 ASN A O 1
ATOM 839 N N . ASN A 1 106 ? -13.935 5.857 3.925 1.00 44.53 106 ASN A N 1
ATOM 840 C CA . ASN A 1 106 ? -12.500 5.597 3.667 1.00 44.53 106 ASN A CA 1
ATOM 841 C C . ASN A 1 106 ? -11.582 6.341 4.652 1.00 44.53 106 ASN A C 1
ATOM 843 O O . ASN A 1 106 ? -10.389 6.063 4.749 1.00 44.53 106 ASN A O 1
ATOM 847 N N . LEU A 1 107 ? -12.148 7.290 5.399 1.00 46.28 107 LEU A N 1
ATOM 848 C CA . LEU A 1 107 ? -11.428 8.162 6.321 1.00 46.28 107 LEU A CA 1
ATOM 849 C C . LEU A 1 107 ? -11.242 7.544 7.705 1.00 46.28 107 LEU A C 1
ATOM 851 O O . LEU A 1 107 ? -10.527 8.120 8.515 1.00 46.28 107 LEU A O 1
ATOM 855 N N . VAL A 1 108 ? -11.857 6.396 7.998 1.00 49.75 108 VAL A N 1
ATOM 856 C CA . VAL A 1 108 ? -11.894 5.883 9.371 1.00 49.75 108 VAL A CA 1
ATOM 857 C C . VAL A 1 108 ? -10.514 5.418 9.839 1.00 49.75 108 VAL A C 1
ATOM 859 O O . VAL A 1 108 ? -10.076 5.806 10.917 1.00 49.75 108 VAL A O 1
ATOM 862 N N . SER A 1 109 ? -9.764 4.680 9.017 1.00 57.50 109 SER A N 1
ATOM 863 C CA . SER A 1 109 ? -8.388 4.270 9.342 1.00 57.50 109 SER A CA 1
ATOM 864 C C . SER A 1 109 ? -7.422 5.460 9.401 1.00 57.50 109 SER A C 1
ATOM 866 O O . SER A 1 109 ? -6.596 5.527 10.310 1.00 57.50 109 SER A O 1
ATOM 868 N N . VAL A 1 110 ? -7.557 6.435 8.495 1.00 56.81 110 VAL A N 1
ATOM 869 C CA . VAL A 1 110 ? -6.751 7.670 8.512 1.00 56.81 110 VAL A CA 1
ATOM 870 C C . VAL A 1 110 ? -7.045 8.499 9.761 1.00 56.81 110 VAL A C 1
ATOM 872 O O . VAL A 1 110 ? -6.120 8.899 10.458 1.00 56.81 110 VAL A O 1
ATOM 875 N N . ALA A 1 111 ? -8.317 8.723 10.084 1.00 55.97 111 ALA A N 1
ATOM 876 C CA . ALA A 1 111 ? -8.730 9.560 11.202 1.00 55.97 111 ALA A CA 1
ATOM 877 C C . ALA A 1 111 ? -8.430 8.913 12.565 1.00 55.97 111 ALA A C 1
ATOM 879 O O . ALA A 1 111 ? -8.079 9.629 13.503 1.00 55.97 111 ALA A O 1
ATOM 880 N N . VAL A 1 112 ? -8.485 7.576 12.672 1.00 64.00 112 VAL A N 1
ATOM 881 C CA . VAL A 1 112 ? -7.985 6.843 13.851 1.00 64.00 112 VAL A CA 1
ATOM 882 C C . VAL A 1 112 ? -6.489 7.104 14.037 1.00 64.00 112 VAL A C 1
ATOM 884 O O . VAL A 1 112 ? -6.066 7.494 15.123 1.00 64.00 112 VAL A O 1
ATOM 887 N N . LEU A 1 113 ? -5.688 6.961 12.976 1.00 67.19 113 LEU A N 1
ATOM 888 C CA . LEU A 1 113 ? -4.238 7.172 13.039 1.00 67.19 113 LEU A CA 1
ATOM 889 C C . LEU A 1 113 ? -3.862 8.644 13.280 1.00 67.19 113 LEU A C 1
ATOM 891 O O . LEU A 1 113 ? -2.946 8.926 14.050 1.00 67.19 113 LEU A O 1
ATOM 895 N N . GLN A 1 114 ? -4.584 9.597 12.687 1.00 64.44 114 GLN A N 1
ATOM 896 C CA . GLN A 1 114 ? -4.357 11.034 12.881 1.00 64.44 114 GLN A CA 1
ATOM 897 C C . GLN A 1 114 ? -4.597 11.486 14.324 1.00 64.44 114 GLN A C 1
ATOM 899 O O . GLN A 1 114 ? -3.914 12.400 14.793 1.00 64.44 114 GLN A O 1
ATOM 904 N N . LYS A 1 115 ? -5.534 10.847 15.034 1.00 68.06 115 LYS A N 1
ATOM 905 C CA . LYS A 1 115 ? -5.851 11.158 16.433 1.00 68.06 115 LYS A CA 1
ATOM 906 C C . LYS A 1 115 ? -4.921 10.493 17.447 1.00 68.06 115 LYS A C 1
ATOM 908 O O . LYS A 1 115 ? -5.047 10.786 18.634 1.00 68.06 115 LYS A O 1
ATOM 913 N N . LEU A 1 116 ? -3.987 9.633 17.024 1.00 66.06 116 LEU A N 1
ATOM 914 C CA . LEU A 1 116 ? -3.041 9.008 17.948 1.00 66.06 116 LEU A CA 1
ATOM 915 C C . LEU A 1 116 ? -2.081 10.062 18.528 1.00 66.06 116 LEU A C 1
ATOM 917 O O . LEU A 1 116 ? -1.313 10.664 17.772 1.00 66.06 116 LEU A O 1
ATOM 921 N N . PRO A 1 117 ? -2.085 10.277 19.859 1.00 59.31 117 PRO A N 1
ATOM 922 C CA . PRO A 1 117 ? -1.247 11.296 20.488 1.00 59.31 117 PRO A CA 1
ATOM 923 C C . PRO A 1 117 ? 0.233 10.891 20.542 1.00 59.31 117 PRO A C 1
ATOM 925 O O . PRO A 1 117 ? 1.098 11.757 20.580 1.00 59.31 117 PRO A O 1
ATOM 928 N N . ASN A 1 118 ? 0.525 9.586 20.542 1.00 66.38 118 ASN A N 1
ATOM 929 C CA . ASN A 1 118 ? 1.869 9.011 20.594 1.00 66.38 118 ASN A CA 1
ATOM 930 C C . ASN A 1 118 ? 1.968 7.828 19.621 1.00 66.38 118 ASN A C 1
ATOM 932 O O . ASN A 1 118 ? 0.978 7.131 19.402 1.00 66.38 118 ASN A O 1
ATOM 936 N N . ASN A 1 119 ? 3.170 7.557 19.100 1.00 73.75 119 ASN A N 1
ATOM 937 C CA . ASN A 1 119 ? 3.458 6.449 18.175 1.00 73.75 119 ASN A CA 1
ATOM 938 C C . ASN A 1 119 ? 2.646 6.500 16.871 1.00 73.75 119 ASN A C 1
ATOM 940 O O . ASN A 1 119 ? 2.426 5.464 16.232 1.00 73.75 119 ASN A O 1
ATOM 944 N N . LYS A 1 120 ? 2.222 7.698 16.457 1.00 84.25 120 LYS A N 1
ATOM 945 C CA . LYS A 1 120 ? 1.544 7.906 15.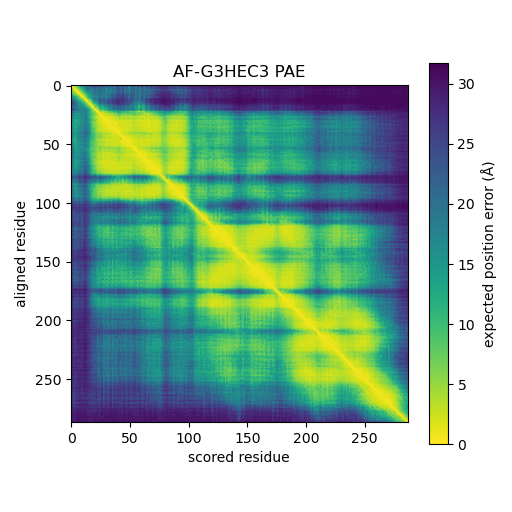177 1.00 84.25 120 LYS A CA 1
ATOM 946 C C . LYS A 1 120 ? 2.461 7.471 14.043 1.00 84.25 120 LYS A C 1
ATOM 948 O O . LYS A 1 120 ? 2.047 6.671 13.212 1.00 84.25 120 LYS A O 1
ATOM 953 N N . ALA A 1 121 ? 3.714 7.932 14.064 1.00 85.31 121 ALA A N 1
ATOM 954 C CA . ALA A 1 121 ? 4.703 7.593 13.047 1.00 85.31 121 ALA A CA 1
ATOM 955 C C . ALA A 1 121 ? 4.858 6.074 12.901 1.00 85.31 121 ALA A C 1
ATOM 957 O O . ALA A 1 121 ? 4.677 5.534 11.817 1.00 85.31 121 ALA A O 1
ATOM 958 N N . TYR A 1 122 ? 5.078 5.376 14.019 1.00 83.88 122 TYR A N 1
ATOM 959 C CA . TYR A 1 122 ? 5.188 3.916 14.045 1.00 83.88 122 TYR A CA 1
ATOM 960 C C . TYR A 1 122 ? 3.934 3.219 13.497 1.00 83.88 122 TYR A C 1
ATOM 962 O O . TYR A 1 122 ? 4.040 2.293 12.698 1.00 83.88 122 TYR A O 1
ATOM 970 N N . SER A 1 123 ? 2.744 3.673 13.897 1.00 83.44 123 SER A N 1
ATOM 971 C CA . SER A 1 123 ? 1.477 3.059 13.484 1.00 83.44 123 SER A CA 1
ATOM 972 C C . SER A 1 123 ? 1.208 3.257 11.990 1.00 83.44 123 SER A C 1
ATOM 974 O O . SER A 1 123 ? 0.799 2.318 11.308 1.00 83.44 123 SER A O 1
ATOM 976 N N . VAL A 1 124 ? 1.492 4.455 11.467 1.00 85.75 124 VAL A N 1
ATOM 977 C CA . VAL A 1 124 ? 1.424 4.751 10.030 1.00 85.75 124 VAL A CA 1
ATOM 978 C C . VAL A 1 124 ? 2.457 3.916 9.271 1.00 85.75 124 VAL A C 1
ATOM 980 O O . VAL A 1 124 ? 2.099 3.272 8.290 1.00 85.75 124 VAL A O 1
ATOM 983 N N . GLY A 1 125 ? 3.701 3.840 9.750 1.00 84.88 125 GLY A N 1
ATOM 984 C CA . GLY A 1 125 ? 4.753 3.018 9.143 1.00 84.88 125 GLY A CA 1
ATOM 985 C C . GLY A 1 125 ? 4.392 1.531 9.077 1.00 84.88 125 GLY A C 1
ATOM 986 O O . GLY A 1 125 ? 4.566 0.891 8.037 1.00 84.88 125 GLY A O 1
ATOM 987 N N . LEU A 1 126 ? 3.806 0.983 10.147 1.00 81.75 126 LEU A N 1
ATOM 988 C CA . LEU A 1 126 ? 3.318 -0.397 10.184 1.00 81.75 126 LEU A CA 1
ATOM 989 C C . LEU A 1 126 ? 2.159 -0.617 9.202 1.00 81.75 126 LEU A C 1
ATOM 991 O O . LEU A 1 126 ? 2.157 -1.612 8.473 1.00 81.75 126 LEU A O 1
ATOM 995 N N . ALA A 1 127 ? 1.197 0.309 9.151 1.00 83.94 127 ALA A N 1
ATOM 996 C CA . ALA A 1 127 ? 0.086 0.245 8.207 1.00 83.94 127 ALA A CA 1
ATOM 997 C C . ALA A 1 127 ? 0.584 0.276 6.754 1.00 83.94 127 ALA A C 1
ATOM 999 O O . ALA A 1 127 ? 0.199 -0.582 5.964 1.00 83.94 127 ALA A O 1
ATOM 1000 N N . LEU A 1 128 ? 1.493 1.196 6.420 1.00 83.94 128 LEU A N 1
ATOM 1001 C CA . LEU A 1 128 ? 2.086 1.306 5.086 1.00 83.94 128 LEU A CA 1
ATOM 1002 C C . LEU A 1 128 ? 2.891 0.066 4.707 1.00 83.94 128 LEU A C 1
ATOM 1004 O O . LEU A 1 128 ? 2.714 -0.449 3.608 1.00 83.94 128 LEU A O 1
ATOM 1008 N N . SER A 1 129 ? 3.710 -0.457 5.622 1.00 80.69 129 SER A N 1
ATOM 1009 C CA . SER A 1 129 ? 4.481 -1.687 5.394 1.00 80.69 129 SER A CA 1
ATOM 1010 C C . SER A 1 129 ? 3.568 -2.890 5.149 1.00 80.69 129 SER A C 1
ATOM 1012 O O . SER A 1 129 ? 3.827 -3.713 4.271 1.00 80.69 129 SER A O 1
ATOM 1014 N N . THR A 1 130 ? 2.468 -2.983 5.899 1.00 79.38 130 THR A N 1
ATOM 1015 C CA . THR A 1 130 ? 1.497 -4.074 5.761 1.00 79.38 130 THR A CA 1
ATOM 1016 C C . THR A 1 130 ? 0.726 -3.953 4.451 1.00 79.38 130 THR A C 1
ATOM 1018 O O . THR A 1 130 ? 0.661 -4.923 3.699 1.00 79.38 130 THR A O 1
ATOM 1021 N N . LEU A 1 131 ? 0.195 -2.767 4.137 1.00 82.12 131 LEU A N 1
ATOM 1022 C CA . LEU A 1 131 ? -0.498 -2.500 2.874 1.00 82.12 131 LEU A CA 1
ATOM 1023 C C . LEU A 1 131 ? 0.413 -2.782 1.682 1.00 82.12 131 LEU A C 1
ATOM 1025 O O . LEU A 1 131 ? -0.003 -3.460 0.747 1.00 82.12 131 LEU A O 1
ATOM 1029 N N . TRP A 1 132 ? 1.669 -2.342 1.755 1.00 80.50 132 TRP A N 1
ATOM 1030 C CA . TRP A 1 132 ? 2.677 -2.640 0.751 1.00 80.50 132 TRP A CA 1
ATOM 1031 C C . TRP A 1 132 ? 2.871 -4.142 0.544 1.00 80.50 132 TRP A C 1
ATOM 1033 O O . TRP A 1 132 ? 2.785 -4.610 -0.586 1.00 80.50 132 TRP A O 1
ATOM 1043 N N . SER A 1 133 ? 3.068 -4.900 1.629 1.00 80.38 133 SER A N 1
ATOM 1044 C CA . SER A 1 133 ? 3.300 -6.350 1.556 1.00 80.38 133 SER A CA 1
ATOM 1045 C C . SER A 1 133 ? 2.162 -7.121 0.886 1.00 80.38 133 SER A C 1
ATOM 1047 O O . SER A 1 133 ? 2.390 -8.191 0.333 1.00 80.38 133 SER A O 1
ATOM 1049 N N . GLN A 1 134 ? 0.934 -6.596 0.956 1.00 80.88 134 GLN A N 1
ATOM 1050 C CA . GLN A 1 134 ? -0.222 -7.176 0.278 1.00 80.88 134 GLN A CA 1
ATOM 1051 C C . GLN A 1 134 ? -0.312 -6.703 -1.172 1.00 80.88 134 GLN A C 1
ATOM 1053 O O . GLN A 1 134 ? -0.559 -7.508 -2.066 1.00 80.88 134 GLN A O 1
ATOM 1058 N N . LEU A 1 135 ? -0.074 -5.412 -1.417 1.00 80.06 135 LEU A N 1
ATOM 1059 C CA . LEU A 1 135 ? -0.121 -4.821 -2.752 1.00 80.06 135 LEU A CA 1
ATOM 1060 C C . LEU A 1 135 ? 0.926 -5.443 -3.684 1.00 80.06 135 LEU A C 1
ATOM 1062 O O . LEU A 1 135 ? 0.633 -5.698 -4.847 1.00 80.06 135 LEU A O 1
ATOM 1066 N N . SER A 1 136 ? 2.114 -5.752 -3.155 1.00 76.69 136 SER A N 1
ATOM 1067 C CA . SER A 1 136 ? 3.208 -6.381 -3.900 1.00 76.69 136 SER A CA 1
ATOM 1068 C C . SER A 1 136 ? 2.911 -7.811 -4.361 1.00 76.69 136 SER A C 1
ATOM 1070 O O . SER A 1 136 ? 3.678 -8.364 -5.140 1.00 76.69 136 SER A O 1
ATOM 1072 N N . LEU A 1 137 ? 1.836 -8.436 -3.867 1.00 80.19 137 LEU A N 1
ATOM 1073 C CA . LEU A 1 137 ? 1.403 -9.771 -4.291 1.00 80.19 137 LEU A CA 1
ATOM 1074 C C . LEU A 1 137 ? 0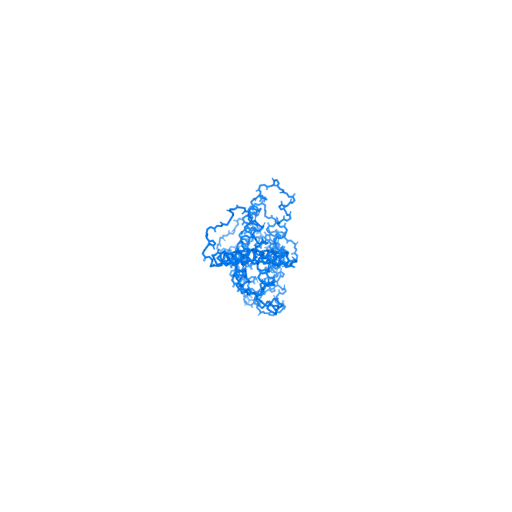.432 -9.729 -5.478 1.00 80.19 137 LEU A C 1
ATOM 1076 O O . LEU A 1 137 ? 0.162 -10.774 -6.073 1.00 80.19 137 LEU A O 1
ATOM 1080 N N . LEU A 1 138 ? -0.131 -8.560 -5.801 1.00 77.75 138 LEU A N 1
ATOM 1081 C CA . LEU A 1 138 ? -1.094 -8.425 -6.888 1.00 77.75 138 LEU A CA 1
ATOM 1082 C C . LEU A 1 138 ? -0.377 -8.411 -8.247 1.00 77.75 138 LEU A C 1
ATOM 1084 O O . LEU A 1 138 ? 0.673 -7.781 -8.382 1.00 77.75 138 LEU A O 1
ATOM 1088 N N . PRO A 1 139 ? -0.938 -9.072 -9.274 1.00 74.75 139 PRO A N 1
ATOM 1089 C CA . PRO A 1 139 ? -0.354 -9.060 -10.606 1.00 74.75 139 PRO A CA 1
ATOM 1090 C C . PRO A 1 139 ? -0.445 -7.656 -11.204 1.00 74.75 139 PRO A C 1
ATOM 1092 O O . PRO A 1 139 ? -1.495 -7.012 -11.141 1.00 74.75 139 PRO A O 1
ATOM 1095 N N . VAL A 1 140 ? 0.642 -7.191 -11.819 1.00 69.94 140 VAL A N 1
ATOM 1096 C CA . VAL A 1 140 ? 0.663 -5.845 -12.390 1.00 69.94 140 VAL A CA 1
ATOM 1097 C C . VAL A 1 140 ? 0.109 -5.847 -13.820 1.00 69.94 140 VAL A C 1
ATOM 1099 O O . VAL A 1 140 ? 0.508 -6.692 -14.623 1.00 69.94 140 VAL A O 1
ATOM 1102 N N . PRO A 1 141 ? -0.823 -4.940 -14.176 1.00 73.25 141 PRO A N 1
ATOM 1103 C CA . PRO A 1 141 ? -1.392 -4.892 -15.517 1.00 73.25 141 PRO A CA 1
ATOM 1104 C C . PRO A 1 141 ? -0.394 -4.315 -16.536 1.00 73.25 141 PRO A C 1
ATOM 1106 O O . PRO A 1 141 ? 0.302 -3.338 -16.262 1.00 73.25 141 PRO A O 1
ATOM 1109 N N . TYR A 1 142 ? -0.354 -4.896 -17.741 1.00 67.31 142 TYR A N 1
ATOM 1110 C CA . TYR A 1 142 ? 0.576 -4.512 -18.818 1.00 67.31 142 TYR A CA 1
ATOM 1111 C C . TYR A 1 142 ? -0.120 -3.952 -20.069 1.00 67.31 142 TYR A C 1
ATOM 1113 O O . TYR A 1 142 ? 0.552 -3.524 -21.007 1.00 67.31 142 TYR A O 1
ATOM 1121 N N . SER A 1 143 ? -1.453 -3.961 -20.104 1.00 72.94 143 SER A N 1
ATOM 1122 C CA . SER A 1 143 ? -2.267 -3.480 -21.225 1.00 72.94 143 SER A CA 1
ATOM 1123 C C . SER A 1 143 ? -3.356 -2.522 -20.751 1.00 72.94 143 SER A C 1
ATOM 1125 O O . SER A 1 143 ? -3.790 -2.584 -19.601 1.00 72.94 143 SER A O 1
ATOM 1127 N N . GLU A 1 144 ? -3.822 -1.647 -21.645 1.00 74.94 144 GLU A N 1
ATOM 1128 C CA . GLU A 1 144 ? -4.911 -0.710 -21.339 1.00 74.94 144 GLU A CA 1
ATOM 1129 C C . GLU A 1 144 ? -6.191 -1.438 -20.910 1.00 74.94 144 GLU A C 1
ATOM 1131 O O . GLU A 1 144 ? -6.864 -0.995 -19.985 1.00 74.94 144 GLU A O 1
ATOM 1136 N N . GLU A 1 145 ? -6.486 -2.590 -21.514 1.00 79.50 145 GLU A N 1
ATOM 1137 C CA . GLU A 1 145 ? -7.635 -3.432 -21.164 1.00 79.50 145 GLU A CA 1
ATOM 1138 C C . GLU A 1 145 ? -7.537 -3.954 -19.723 1.00 79.50 145 GLU A C 1
ATOM 1140 O O . GLU A 1 145 ? -8.509 -3.883 -18.971 1.00 79.50 145 GLU A O 1
ATOM 1145 N N . GLN A 1 146 ? -6.352 -4.409 -19.299 1.00 76.38 146 GLN A N 1
ATOM 1146 C CA . GLN A 1 146 ? -6.122 -4.860 -17.922 1.00 76.38 146 GLN A CA 1
ATOM 1147 C C . GLN A 1 146 ? -6.196 -3.710 -16.911 1.00 76.38 146 GLN A C 1
ATOM 1149 O O . GLN A 1 146 ? -6.724 -3.901 -15.821 1.00 76.38 146 GLN A O 1
ATOM 1154 N N . ILE A 1 147 ? -5.705 -2.517 -17.268 1.00 74.44 147 ILE A N 1
ATOM 1155 C CA . ILE A 1 147 ? -5.789 -1.320 -16.413 1.00 74.44 147 ILE A CA 1
ATOM 1156 C C . ILE A 1 147 ? -7.245 -0.867 -16.252 1.00 74.44 147 ILE A C 1
ATOM 1158 O O . ILE A 1 147 ? -7.645 -0.45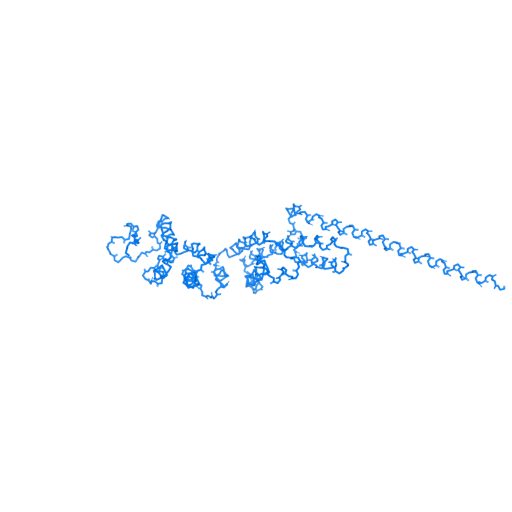8 -15.166 1.00 74.44 147 ILE A O 1
ATOM 1162 N N . GLN A 1 148 ? -8.038 -0.918 -17.326 1.00 75.94 148 GLN A N 1
ATOM 1163 C CA . GLN A 1 148 ? -9.447 -0.520 -17.289 1.00 75.94 148 GLN A CA 1
ATOM 1164 C C . GLN A 1 148 ? -10.315 -1.519 -16.528 1.00 75.94 148 GLN A C 1
ATOM 1166 O O . GLN A 1 148 ? -11.212 -1.106 -15.796 1.00 75.94 148 GLN A O 1
ATOM 1171 N N . THR A 1 149 ? -10.062 -2.815 -16.714 1.00 85.44 149 THR A N 1
ATOM 1172 C CA . THR A 1 149 ? -10.843 -3.865 -16.051 1.00 85.44 149 THR A CA 1
ATOM 1173 C C . THR A 1 149 ? -10.466 -3.975 -14.573 1.00 85.44 149 THR A C 1
ATOM 1175 O O . THR A 1 149 ? -11.347 -4.159 -13.740 1.00 85.44 149 THR A O 1
ATOM 1178 N N . ASP A 1 150 ? -9.178 -3.802 -14.248 1.00 81.38 150 ASP A N 1
ATOM 1179 C CA . ASP A 1 150 ? -8.624 -3.861 -12.889 1.00 81.38 150 ASP A CA 1
ATOM 1180 C C . ASP A 1 150 ? -9.133 -5.080 -12.099 1.00 81.38 150 ASP A C 1
ATOM 1182 O O . ASP A 1 150 ? -9.548 -4.963 -10.948 1.00 81.38 150 ASP A O 1
ATOM 1186 N N . ASP A 1 151 ? -9.110 -6.265 -12.728 1.00 77.12 151 ASP A N 1
ATOM 1187 C CA . ASP A 1 151 ? -9.686 -7.514 -12.190 1.00 77.12 151 ASP A CA 1
ATOM 1188 C C . ASP A 1 151 ? -9.202 -7.846 -10.770 1.00 77.12 151 ASP A C 1
ATOM 1190 O O . ASP A 1 151 ? -9.924 -8.434 -9.964 1.00 77.12 151 ASP A O 1
ATOM 1194 N N . TYR A 1 152 ? -7.958 -7.471 -10.470 1.00 78.56 152 TYR A N 1
ATOM 1195 C CA . TYR A 1 152 ? -7.301 -7.710 -9.186 1.00 78.56 152 TYR A CA 1
ATOM 1196 C C . TYR A 1 152 ? -7.302 -6.478 -8.265 1.00 78.56 152 TYR A C 1
ATOM 1198 O O . TYR A 1 152 ? -6.810 -6.564 -7.142 1.00 78.56 152 TYR A O 1
ATOM 1206 N N . GLY A 1 153 ? -7.846 -5.344 -8.717 1.00 78.00 153 GLY A N 1
ATOM 1207 C CA . GLY A 1 153 ? -8.013 -4.120 -7.932 1.00 78.00 153 GLY A CA 1
ATOM 1208 C C . GLY A 1 153 ? -6.728 -3.339 -7.649 1.00 78.00 153 GLY A C 1
ATOM 1209 O O . GLY A 1 153 ? -6.743 -2.438 -6.811 1.00 78.00 153 GLY A O 1
ATOM 1210 N N . LEU A 1 154 ? -5.604 -3.667 -8.295 1.00 78.19 154 LEU A N 1
ATOM 1211 C CA . LEU A 1 154 ? -4.314 -3.028 -8.030 1.00 78.19 154 LEU A CA 1
ATOM 1212 C C . LEU A 1 154 ? -4.369 -1.520 -8.304 1.00 78.19 154 LEU A C 1
ATOM 1214 O O . LEU A 1 154 ? -3.864 -0.732 -7.501 1.00 78.19 154 LEU A O 1
ATOM 1218 N N . CYS A 1 155 ? -5.003 -1.090 -9.399 1.00 71.94 155 CYS A N 1
ATOM 1219 C CA . CYS A 1 155 ? -5.094 0.332 -9.729 1.00 71.94 155 CYS A CA 1
ATOM 1220 C C . CYS A 1 155 ? -5.945 1.090 -8.700 1.00 71.94 155 CYS A C 1
ATOM 1222 O O . CYS A 1 155 ? -5.547 2.165 -8.234 1.00 71.94 155 CYS A O 1
ATOM 1224 N N . GLN A 1 156 ? -7.081 0.520 -8.296 1.00 76.12 156 GLN A N 1
ATOM 1225 C CA . GLN A 1 156 ? -7.924 1.077 -7.238 1.00 76.12 156 GLN A CA 1
ATOM 1226 C C . GLN A 1 156 ? -7.204 1.125 -5.887 1.00 76.12 156 GLN A C 1
ATOM 1228 O O . GLN A 1 156 ? -7.249 2.157 -5.214 1.00 76.12 156 GLN A O 1
ATOM 1233 N N . CYS A 1 157 ? -6.488 0.066 -5.507 1.00 77.44 157 CYS A N 1
ATOM 1234 C CA . CYS A 1 157 ? -5.704 0.026 -4.276 1.00 77.44 157 CYS A CA 1
ATOM 1235 C C . CYS A 1 157 ? -4.592 1.080 -4.273 1.00 77.44 157 CYS A C 1
ATOM 1237 O O . CYS A 1 157 ? -4.43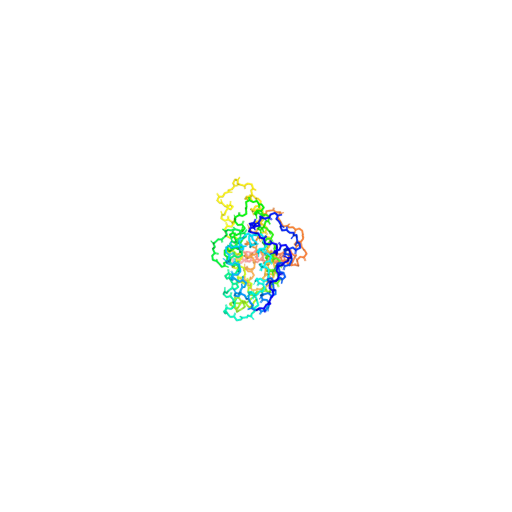4 1.784 -3.278 1.00 77.44 157 CYS A O 1
ATOM 1239 N N . CYS A 1 158 ? -3.868 1.258 -5.382 1.00 73.75 158 CYS A N 1
ATOM 1240 C CA . CYS A 1 158 ? -2.872 2.321 -5.521 1.00 73.75 158 CYS A CA 1
ATOM 1241 C C . CYS A 1 158 ? -3.499 3.709 -5.344 1.00 73.75 158 CYS A C 1
ATOM 1243 O O . CYS A 1 158 ? -2.964 4.542 -4.613 1.00 73.75 158 CYS A O 1
ATOM 1245 N N . LYS A 1 159 ? -4.661 3.962 -5.959 1.00 75.38 159 LYS A N 1
ATOM 1246 C CA . LYS A 1 159 ? -5.378 5.234 -5.796 1.00 75.38 159 LYS A CA 1
ATOM 1247 C C . LYS A 1 159 ? -5.798 5.465 -4.341 1.00 75.38 159 LYS A C 1
ATOM 1249 O O . LYS A 1 159 ? -5.532 6.537 -3.798 1.00 75.38 159 LYS A O 1
ATOM 1254 N N . ALA A 1 160 ? -6.392 4.458 -3.703 1.00 76.06 160 ALA A N 1
ATOM 1255 C CA . ALA A 1 160 ? -6.801 4.518 -2.302 1.00 76.06 160 ALA A CA 1
ATOM 1256 C C . ALA A 1 160 ? -5.604 4.723 -1.360 1.00 76.06 160 ALA A C 1
ATOM 1258 O O . ALA A 1 160 ? -5.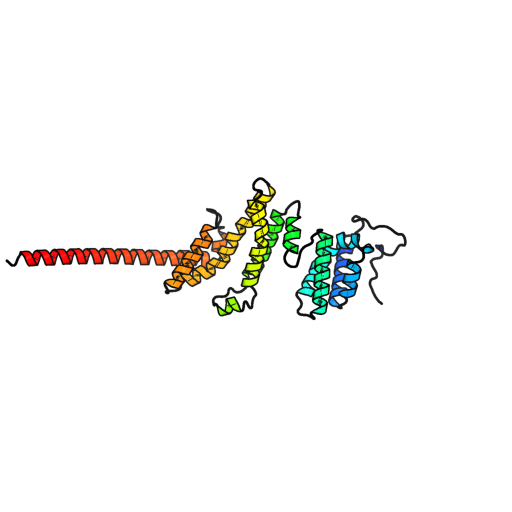697 5.475 -0.395 1.00 76.06 160 ALA A O 1
ATOM 1259 N N . LEU A 1 161 ? -4.455 4.115 -1.660 1.00 80.69 161 LEU A N 1
ATOM 1260 C CA . LEU A 1 161 ? -3.223 4.277 -0.891 1.00 80.69 161 LEU A CA 1
ATOM 1261 C C . LEU A 1 161 ? -2.674 5.707 -0.978 1.00 80.69 161 LEU A C 1
ATOM 1263 O O . LEU A 1 161 ? -2.248 6.264 0.030 1.00 80.69 161 LEU A O 1
ATOM 1267 N N . ILE A 1 162 ? -2.742 6.340 -2.151 1.00 77.06 162 ILE A N 1
ATOM 1268 C CA . ILE A 1 162 ? -2.390 7.759 -2.302 1.00 77.06 162 ILE A CA 1
ATOM 1269 C C . ILE A 1 162 ? -3.355 8.655 -1.516 1.00 77.06 162 ILE A C 1
ATOM 1271 O O . ILE A 1 162 ? -2.918 9.602 -0.862 1.00 77.06 162 ILE A O 1
ATOM 1275 N N . GLU A 1 163 ? -4.657 8.364 -1.553 1.00 78.94 163 GLU A N 1
ATOM 1276 C CA . GLU A 1 163 ? -5.657 9.076 -0.746 1.00 78.94 163 GLU A CA 1
ATOM 1277 C C . GLU A 1 163 ? -5.420 8.888 0.762 1.00 78.94 163 GLU A C 1
ATOM 1279 O O . GLU A 1 163 ? -5.546 9.851 1.514 1.00 78.94 163 GLU A O 1
ATOM 1284 N N . PHE A 1 164 ? -4.996 7.696 1.190 1.00 82.25 164 PHE A N 1
ATOM 1285 C CA . PHE A 1 164 ? -4.630 7.385 2.574 1.00 82.25 164 PHE A CA 1
ATOM 1286 C C . PHE A 1 164 ? -3.373 8.135 3.039 1.00 82.25 164 PHE A C 1
ATOM 1288 O O . PHE A 1 164 ? -3.344 8.651 4.153 1.00 82.25 164 PHE A O 1
ATOM 1295 N N . ILE A 1 165 ? -2.331 8.205 2.204 1.00 82.94 165 ILE A N 1
ATOM 1296 C CA . ILE A 1 165 ? -1.039 8.821 2.555 1.00 82.94 165 ILE A CA 1
ATOM 1297 C C . ILE A 1 165 ? -1.125 10.351 2.594 1.00 82.94 165 ILE A C 1
ATOM 1299 O O . ILE A 1 165 ? -0.474 10.986 3.428 1.00 82.94 165 ILE A O 1
ATOM 1303 N N . ARG A 1 166 ? -1.911 10.951 1.691 1.00 83.75 166 ARG A N 1
ATOM 1304 C CA . ARG A 1 166 ? -1.959 12.404 1.463 1.00 83.75 166 ARG A CA 1
ATOM 1305 C C . ARG A 1 166 ? -2.079 13.239 2.750 1.00 83.75 166 ARG A C 1
ATOM 1307 O O . ARG A 1 166 ? -1.253 14.136 2.911 1.00 83.75 166 ARG A O 1
ATOM 1314 N N . PRO A 1 167 ? -2.994 12.946 3.691 1.00 85.06 167 PRO A N 1
ATOM 1315 C CA . PRO A 1 167 ? -3.158 13.775 4.884 1.00 85.06 167 PRO A CA 1
ATOM 1316 C C . PRO A 1 167 ? -1.936 13.759 5.814 1.00 85.06 167 PRO A C 1
ATOM 1318 O O . PRO A 1 167 ? -1.674 14.743 6.496 1.00 85.06 167 PRO A O 1
ATOM 1321 N N . PHE A 1 168 ? -1.160 12.668 5.835 1.00 85.75 168 PHE A N 1
ATOM 1322 C CA . PHE A 1 168 ? 0.072 12.576 6.630 1.00 85.75 168 PHE A CA 1
ATOM 1323 C C . PHE A 1 168 ? 1.227 13.350 5.990 1.00 85.75 168 PHE A C 1
ATOM 1325 O O . PHE A 1 168 ? 2.053 13.928 6.692 1.00 85.75 168 PHE A O 1
ATOM 1332 N N . VAL A 1 169 ? 1.277 13.390 4.655 1.00 85.44 169 VAL A N 1
ATOM 1333 C CA . VAL A 1 169 ? 2.248 14.212 3.921 1.00 85.44 169 VAL A CA 1
ATOM 1334 C C . VAL A 1 169 ? 1.971 15.695 4.160 1.00 85.44 169 VAL A C 1
ATOM 1336 O O . VAL A 1 169 ? 2.898 16.440 4.466 1.00 85.44 169 VAL A O 1
ATOM 1339 N N . GLU A 1 170 ? 0.706 16.110 4.077 1.00 86.19 170 GLU A N 1
ATOM 1340 C CA . GLU A 1 170 ? 0.275 17.480 4.390 1.00 86.19 170 GLU A CA 1
ATOM 1341 C C . GLU A 1 170 ? 0.624 17.853 5.846 1.00 86.19 170 GLU A C 1
ATOM 1343 O O . GLU A 1 170 ? 1.249 18.886 6.079 1.00 86.19 170 GLU A O 1
ATOM 1348 N N . GLU A 1 171 ? 0.367 16.961 6.814 1.00 85.19 171 GLU A N 1
ATOM 1349 C CA . GLU A 1 171 ? 0.718 17.164 8.233 1.00 85.19 171 GLU A CA 1
ATOM 1350 C C . GLU A 1 171 ? 2.225 17.414 8.454 1.00 85.19 171 GLU A C 1
ATOM 1352 O O . GLU A 1 171 ? 2.610 18.303 9.221 1.00 85.19 171 GLU A O 1
ATOM 1357 N N . VAL A 1 172 ? 3.091 16.651 7.776 1.00 85.56 172 VAL A N 1
ATOM 1358 C CA . VAL A 1 172 ? 4.554 16.804 7.869 1.00 85.56 172 VAL A CA 1
ATOM 1359 C C . VAL A 1 172 ? 5.037 18.092 7.194 1.00 85.56 172 VAL A C 1
ATOM 1361 O O . VAL A 1 172 ? 5.993 18.712 7.668 1.00 85.56 172 VAL A O 1
ATOM 1364 N N . ILE A 1 173 ? 4.395 18.509 6.099 1.00 84.12 173 ILE A N 1
ATOM 1365 C CA . ILE A 1 173 ? 4.736 19.754 5.397 1.00 84.12 173 ILE A CA 1
ATOM 1366 C C . ILE A 1 173 ? 4.412 20.971 6.269 1.00 84.12 173 ILE A C 1
ATOM 1368 O O . ILE A 1 173 ? 5.248 21.876 6.365 1.00 84.12 173 ILE A O 1
ATOM 1372 N N . ASP A 1 174 ? 3.248 20.965 6.922 1.00 82.31 174 ASP A N 1
ATOM 1373 C CA . ASP A 1 174 ? 2.732 22.103 7.684 1.00 82.31 174 ASP A CA 1
ATOM 1374 C C . ASP A 1 174 ? 3.419 22.285 9.051 1.00 82.31 174 ASP A C 1
ATOM 1376 O O . ASP A 1 174 ? 3.563 23.413 9.519 1.00 82.31 174 ASP A O 1
ATOM 1380 N N . ASN A 1 175 ? 3.896 21.206 9.688 1.00 76.06 175 ASN A N 1
ATOM 1381 C CA . ASN A 1 175 ? 4.449 21.238 11.051 1.00 76.06 175 ASN A CA 1
ATOM 1382 C C . ASN A 1 175 ? 5.843 20.590 11.155 1.00 76.06 175 ASN A C 1
ATOM 1384 O O . ASN A 1 175 ? 6.017 19.537 11.772 1.00 76.06 175 ASN A O 1
ATOM 1388 N N . LYS A 1 176 ? 6.868 21.237 10.589 1.00 66.81 176 LYS A N 1
ATOM 1389 C CA . LYS A 1 176 ? 8.238 20.683 10.514 1.00 66.81 176 LYS A CA 1
ATOM 1390 C C . LYS A 1 176 ? 8.981 20.554 11.851 1.00 66.81 176 LYS A C 1
ATOM 1392 O O . LYS A 1 176 ? 9.911 19.765 11.933 1.00 66.81 176 LYS A O 1
ATOM 1397 N N . GLU A 1 177 ? 8.601 21.305 12.887 1.00 70.75 177 GLU A N 1
ATOM 1398 C CA . GLU A 1 177 ? 9.333 21.348 14.171 1.00 70.75 177 GLU A CA 1
ATOM 1399 C C . GLU A 1 177 ? 8.869 20.295 15.200 1.00 70.75 177 GLU A C 1
ATOM 1401 O O . GLU A 1 177 ? 9.400 20.221 16.309 1.00 70.75 177 GLU A O 1
ATOM 1406 N N . ASN A 1 178 ? 7.885 19.456 14.862 1.00 76.94 178 ASN A N 1
ATOM 1407 C CA . ASN A 1 178 ? 7.425 18.390 15.750 1.00 76.94 178 ASN A CA 1
ATOM 1408 C C . ASN A 1 178 ? 8.306 17.135 15.601 1.00 76.94 178 ASN A C 1
ATOM 1410 O O . ASN A 1 178 ? 8.369 16.533 14.533 1.00 76.94 178 ASN A O 1
ATOM 1414 N N . LYS A 1 179 ? 8.917 16.676 16.700 1.00 80.62 179 LYS A N 1
ATOM 1415 C CA . LYS A 1 179 ? 9.745 15.454 16.743 1.00 80.62 179 LYS A CA 1
ATOM 1416 C C . LYS A 1 179 ? 9.002 14.190 16.287 1.00 80.62 179 LYS A C 1
ATOM 1418 O O . LYS A 1 179 ? 9.622 13.256 15.785 1.00 80.62 179 LYS A O 1
ATOM 1423 N N . GLU A 1 180 ? 7.685 14.124 16.473 1.00 82.62 180 GLU A N 1
ATOM 1424 C CA . GLU A 1 180 ? 6.886 13.007 15.950 1.00 82.62 180 GLU A CA 1
ATOM 1425 C C . GLU A 1 180 ? 6.704 13.103 14.425 1.00 82.62 180 GLU A C 1
ATOM 1427 O O . GLU A 1 180 ? 6.668 12.074 13.753 1.00 82.62 180 GLU A O 1
ATOM 1432 N N . ASN A 1 181 ? 6.693 14.317 13.863 1.00 82.81 181 ASN A N 1
ATOM 1433 C CA . ASN A 1 181 ? 6.628 14.532 12.418 1.00 82.81 181 ASN A CA 1
ATOM 1434 C C . ASN A 1 181 ? 7.944 14.196 11.716 1.00 82.81 181 ASN A C 1
ATOM 1436 O O . ASN A 1 181 ? 7.900 13.742 10.579 1.00 82.81 181 ASN A O 1
ATOM 1440 N N . GLU A 1 182 ? 9.097 14.345 12.377 1.00 83.94 182 GLU A N 1
ATOM 1441 C CA . GLU A 1 182 ? 10.369 13.831 11.845 1.00 83.94 182 GLU A CA 1
ATOM 1442 C C . GLU A 1 182 ? 10.312 12.312 11.660 1.00 83.94 182 GLU A C 1
ATOM 1444 O O . GLU A 1 182 ? 10.567 11.812 10.571 1.00 83.94 182 GLU A O 1
ATOM 1449 N N . LYS A 1 183 ? 9.864 11.573 12.682 1.00 87.19 183 LYS A N 1
ATOM 1450 C CA . LYS A 1 183 ? 9.695 10.117 12.559 1.00 87.19 183 LYS A CA 1
ATOM 1451 C C . LYS A 1 183 ? 8.654 9.743 11.507 1.00 87.19 183 LYS A C 1
ATOM 1453 O O . LYS A 1 183 ? 8.820 8.760 10.797 1.00 87.19 183 LYS A O 1
ATOM 1458 N N . LEU A 1 184 ? 7.554 10.495 11.425 1.00 87.12 184 LEU A N 1
ATOM 1459 C CA . LEU A 1 184 ? 6.522 10.262 10.417 1.00 87.12 184 LEU A CA 1
ATOM 1460 C C . LEU A 1 184 ? 7.082 10.497 9.010 1.00 87.12 184 LEU A C 1
ATOM 1462 O O . LEU A 1 184 ? 6.814 9.703 8.114 1.00 87.12 184 LEU A O 1
ATOM 1466 N N . LYS A 1 185 ? 7.902 11.537 8.829 1.00 86.25 185 LYS A N 1
ATOM 1467 C CA . LYS A 1 185 ? 8.629 11.795 7.586 1.00 86.25 185 LYS A CA 1
ATOM 1468 C C . LYS A 1 185 ? 9.521 10.608 7.224 1.00 86.25 185 LYS A C 1
ATOM 1470 O O . LYS A 1 185 ? 9.450 10.158 6.086 1.00 86.25 185 LYS A O 1
ATOM 1475 N N . ASP A 1 186 ? 10.285 10.072 8.175 1.00 85.06 186 ASP A N 1
ATOM 1476 C CA . ASP A 1 186 ? 11.148 8.907 7.940 1.00 85.06 186 ASP A CA 1
ATOM 1477 C C . ASP A 1 186 ? 10.344 7.681 7.482 1.00 85.06 186 ASP A C 1
ATOM 1479 O O . ASP A 1 186 ? 10.743 6.986 6.550 1.00 85.06 186 ASP A O 1
ATOM 1483 N N . GLU A 1 187 ? 9.182 7.419 8.090 1.00 87.81 187 GLU A N 1
ATOM 1484 C CA . GLU A 1 187 ? 8.297 6.325 7.668 1.00 87.81 187 GLU A CA 1
ATOM 1485 C C . GLU A 1 187 ? 7.689 6.564 6.275 1.00 87.81 187 GLU A C 1
ATOM 1487 O O . GLU A 1 187 ? 7.633 5.645 5.458 1.00 87.81 187 GLU A O 1
ATOM 1492 N N . LEU A 1 188 ? 7.285 7.799 5.963 1.00 85.38 188 LEU A N 1
ATOM 1493 C CA . LEU A 1 188 ? 6.749 8.168 4.648 1.00 85.38 188 LEU A CA 1
ATOM 1494 C C . LEU A 1 188 ? 7.813 8.094 3.541 1.00 85.38 188 LEU A C 1
ATOM 1496 O O . LEU A 1 188 ? 7.503 7.699 2.417 1.00 85.38 188 LEU A O 1
ATOM 1500 N N . LEU A 1 189 ? 9.071 8.422 3.846 1.00 82.88 189 LEU A N 1
ATOM 1501 C CA . LEU A 1 189 ? 10.192 8.356 2.902 1.00 82.88 189 LEU A CA 1
ATOM 1502 C C . LEU A 1 189 ? 10.617 6.926 2.546 1.00 82.88 189 LEU A C 1
ATOM 1504 O O . LEU A 1 189 ? 11.296 6.728 1.541 1.00 82.88 189 LEU A O 1
ATOM 1508 N N . LYS A 1 190 ? 10.165 5.909 3.288 1.00 82.06 190 LYS A N 1
ATOM 1509 C CA . LYS A 1 190 ? 10.322 4.504 2.870 1.00 82.06 190 LYS A CA 1
ATOM 1510 C C . LYS A 1 190 ? 9.425 4.154 1.680 1.00 82.06 190 LYS A C 1
ATOM 1512 O O . LYS A 1 190 ? 9.716 3.211 0.946 1.00 82.06 190 LYS A O 1
ATOM 1517 N N . PHE A 1 191 ? 8.349 4.913 1.462 1.00 78.75 191 PHE A N 1
ATOM 1518 C CA . PHE A 1 191 ? 7.355 4.621 0.432 1.00 78.75 191 PHE A CA 1
ATOM 1519 C C . PHE A 1 191 ? 7.877 4.753 -1.013 1.00 78.75 191 PHE A C 1
ATOM 1521 O O . PHE A 1 191 ? 7.598 3.865 -1.817 1.00 78.75 191 PHE A O 1
ATOM 1528 N N . PRO A 1 192 ? 8.681 5.769 -1.379 1.00 77.50 192 PRO A N 1
ATOM 1529 C CA . PRO A 1 192 ? 9.403 5.777 -2.654 1.00 77.50 192 PRO A CA 1
ATOM 1530 C C . PRO A 1 192 ? 10.230 4.510 -2.914 1.00 77.50 192 PRO A C 1
ATOM 1532 O O . PRO A 1 192 ? 10.204 3.988 -4.027 1.00 77.50 192 PRO A O 1
ATOM 1535 N N . SER A 1 193 ? 10.905 3.969 -1.895 1.00 78.75 193 SER A N 1
ATOM 1536 C CA . SER A 1 193 ? 11.685 2.728 -2.020 1.00 78.75 193 SER A CA 1
ATOM 1537 C C . SER A 1 193 ? 10.802 1.506 -2.260 1.00 78.75 193 SER A C 1
ATOM 1539 O O . SER A 1 193 ? 11.209 0.575 -2.952 1.00 78.75 193 SER A O 1
ATOM 1541 N N . TYR A 1 194 ? 9.585 1.506 -1.715 1.00 78.56 194 TYR A N 1
ATOM 1542 C CA . TYR A 1 194 ? 8.561 0.528 -2.059 1.00 78.56 194 TYR A CA 1
ATOM 1543 C C . TYR A 1 194 ? 8.149 0.677 -3.525 1.00 78.56 194 TYR A C 1
ATOM 1545 O O . TYR A 1 194 ? 8.352 -0.250 -4.303 1.00 78.56 194 TYR A O 1
ATOM 1553 N N . LEU A 1 195 ? 7.692 1.858 -3.954 1.00 76.19 195 LEU A N 1
ATOM 1554 C CA . LEU A 1 195 ? 7.289 2.099 -5.347 1.00 76.19 195 LEU A CA 1
ATOM 1555 C C . LEU A 1 195 ? 8.373 1.720 -6.363 1.00 76.19 195 LEU A C 1
ATOM 1557 O O . LEU A 1 195 ? 8.051 1.149 -7.403 1.00 76.19 195 LEU A O 1
ATOM 1561 N N . LEU A 1 196 ? 9.648 1.984 -6.053 1.00 82.12 196 LEU A N 1
ATOM 1562 C CA . LEU A 1 196 ? 10.757 1.555 -6.899 1.00 82.12 196 LEU A CA 1
ATOM 1563 C C . LEU A 1 196 ? 10.778 0.030 -7.068 1.00 82.12 196 LEU A C 1
ATOM 1565 O O . LEU A 1 196 ? 10.960 -0.433 -8.187 1.00 82.12 196 LEU A O 1
ATOM 1569 N N . GLN A 1 197 ? 10.568 -0.756 -6.008 1.00 79.62 197 GLN A N 1
ATOM 1570 C CA . GLN A 1 197 ? 10.566 -2.221 -6.112 1.00 79.62 197 GLN A CA 1
ATOM 1571 C C . GLN A 1 197 ? 9.515 -2.734 -7.100 1.00 79.62 197 GLN A C 1
ATOM 1573 O O . GLN A 1 197 ? 9.849 -3.576 -7.927 1.00 79.62 197 GLN A O 1
ATOM 1578 N N . LEU A 1 198 ? 8.291 -2.190 -7.070 1.00 76.31 198 LEU A N 1
ATOM 1579 C CA . LEU A 1 198 ? 7.269 -2.524 -8.071 1.00 76.31 198 LEU A CA 1
ATOM 1580 C C . LEU A 1 198 ? 7.687 -2.054 -9.466 1.00 76.31 198 LEU A C 1
ATOM 1582 O O . LEU A 1 198 ? 7.638 -2.818 -10.426 1.00 76.31 198 LEU A O 1
ATOM 1586 N N . ASN A 1 199 ? 8.128 -0.800 -9.589 1.00 81.25 199 ASN A N 1
ATOM 1587 C CA . ASN A 1 199 ? 8.449 -0.216 -10.888 1.00 81.25 199 ASN A CA 1
ATOM 1588 C C . ASN A 1 199 ? 9.644 -0.896 -11.566 1.00 81.25 199 ASN A C 1
ATOM 1590 O O . ASN A 1 199 ? 9.686 -0.923 -12.792 1.00 81.25 199 ASN A O 1
ATOM 1594 N N . MET A 1 200 ? 10.602 -1.453 -10.819 1.00 83.38 200 MET A N 1
ATOM 1595 C CA . MET A 1 200 ? 11.813 -2.045 -11.398 1.00 83.38 200 MET A CA 1
ATOM 1596 C C . MET A 1 200 ? 11.519 -3.230 -12.319 1.00 83.38 200 MET A C 1
ATOM 1598 O O . MET A 1 200 ? 12.189 -3.364 -13.343 1.00 83.38 200 MET A O 1
ATOM 1602 N N . GLU A 1 201 ? 10.487 -4.026 -12.037 1.00 79.44 201 GLU A N 1
ATOM 1603 C CA . GLU A 1 201 ? 10.053 -5.102 -12.939 1.00 79.44 201 GLU A CA 1
ATOM 1604 C C . GLU A 1 201 ? 9.487 -4.545 -14.260 1.00 79.44 201 GLU A C 1
ATOM 1606 O O . GLU A 1 201 ? 9.790 -5.050 -15.343 1.00 79.44 201 GLU A O 1
ATOM 1611 N N . HIS A 1 202 ? 8.731 -3.441 -14.206 1.00 77.94 202 HIS A N 1
ATOM 1612 C CA . HIS A 1 202 ? 8.221 -2.756 -15.404 1.00 77.94 202 HIS A CA 1
ATOM 1613 C C . HIS A 1 202 ? 9.324 -2.091 -16.206 1.00 77.94 202 HIS A C 1
ATOM 1615 O O . HIS A 1 202 ? 9.326 -2.152 -17.435 1.00 77.94 202 HIS A O 1
ATOM 1621 N N . ILE A 1 203 ? 10.257 -1.450 -15.508 1.00 84.19 203 ILE A N 1
ATOM 1622 C CA . ILE A 1 203 ? 11.410 -0.804 -16.115 1.00 84.19 203 ILE A CA 1
ATOM 1623 C C . ILE A 1 203 ? 12.238 -1.861 -16.850 1.00 84.19 203 ILE A C 1
ATOM 1625 O O . ILE A 1 203 ? 12.561 -1.647 -18.014 1.00 84.19 203 ILE A O 1
ATOM 1629 N N . GLU A 1 204 ? 12.508 -3.025 -16.245 1.00 85.06 204 GLU A N 1
ATOM 1630 C CA . GLU A 1 204 ? 13.199 -4.131 -16.926 1.00 85.06 204 GLU A CA 1
ATOM 1631 C C . GLU A 1 204 ? 12.484 -4.511 -18.230 1.00 85.06 204 GLU A C 1
ATOM 1633 O O . GLU A 1 204 ? 13.117 -4.573 -19.287 1.00 85.06 204 GLU A O 1
ATOM 1638 N N . LEU A 1 205 ? 11.163 -4.707 -18.183 1.00 82.12 205 LEU A N 1
ATOM 1639 C CA . LEU A 1 205 ? 10.379 -5.084 -19.359 1.00 82.12 205 LEU A CA 1
ATOM 1640 C C . LEU A 1 205 ? 10.374 -4.004 -20.445 1.00 82.12 205 LEU A C 1
ATOM 1642 O O . LEU A 1 205 ? 10.495 -4.340 -21.623 1.00 82.12 205 LEU A O 1
ATOM 1646 N N . PHE A 1 206 ? 10.243 -2.725 -20.084 1.00 82.81 206 PHE A N 1
ATOM 1647 C CA . PHE A 1 206 ? 10.277 -1.626 -21.050 1.00 82.81 206 PHE A CA 1
ATOM 1648 C C . PHE A 1 206 ? 11.654 -1.466 -21.690 1.00 82.81 206 PHE A C 1
ATOM 1650 O O . PHE A 1 206 ? 11.738 -1.268 -22.902 1.00 82.81 206 PHE A O 1
ATOM 1657 N N . LEU A 1 207 ? 12.725 -1.611 -20.910 1.00 84.44 207 LEU A N 1
ATOM 1658 C CA . LEU A 1 207 ? 14.094 -1.491 -21.407 1.00 84.44 207 LEU A CA 1
ATOM 1659 C C . LEU A 1 207 ? 14.526 -2.695 -22.261 1.00 84.44 207 LEU A C 1
ATOM 1661 O O . LEU A 1 207 ? 15.447 -2.576 -23.062 1.00 84.44 207 LEU A O 1
ATOM 1665 N N . GLN A 1 208 ? 13.852 -3.843 -22.154 1.00 81.69 208 GLN A N 1
ATOM 1666 C CA . GLN A 1 208 ? 14.068 -4.982 -23.056 1.00 81.69 208 GLN A CA 1
ATOM 1667 C C . GLN A 1 208 ? 13.398 -4.812 -24.432 1.00 81.69 208 GLN A C 1
ATOM 1669 O O . GLN A 1 208 ? 13.668 -5.598 -25.344 1.00 81.69 208 GLN A O 1
ATOM 1674 N N . ARG A 1 209 ? 12.517 -3.819 -24.619 1.00 80.50 209 ARG A N 1
ATOM 1675 C CA . ARG A 1 209 ? 11.849 -3.585 -25.909 1.00 80.50 209 ARG A CA 1
ATOM 1676 C C . ARG A 1 209 ? 12.752 -2.809 -26.861 1.00 80.50 209 ARG A C 1
ATOM 1678 O O . ARG A 1 209 ? 13.408 -1.848 -26.485 1.00 80.50 209 ARG A O 1
ATOM 1685 N N . THR A 1 210 ? 12.717 -3.195 -28.134 1.00 72.69 210 THR A N 1
ATOM 1686 C CA . THR A 1 210 ? 13.479 -2.544 -29.213 1.00 72.69 210 THR A CA 1
ATOM 1687 C C . THR A 1 210 ? 12.805 -1.279 -29.750 1.00 72.69 210 THR A C 1
ATOM 1689 O O . THR A 1 210 ? 13.393 -0.541 -30.534 1.00 72.69 210 THR A O 1
ATOM 1692 N N . GLU A 1 211 ? 11.549 -1.038 -29.376 1.00 78.94 211 GLU A N 1
ATOM 1693 C CA . GLU A 1 211 ? 10.774 0.122 -29.809 1.00 78.94 211 GLU A CA 1
ATOM 1694 C C . GLU A 1 211 ? 11.206 1.370 -29.032 1.00 78.94 211 GLU A C 1
ATOM 1696 O O . GLU A 1 211 ? 11.023 1.446 -27.817 1.00 78.94 211 GLU A O 1
ATOM 1701 N N . GLN A 1 212 ? 11.734 2.376 -29.736 1.00 77.31 212 GLN A N 1
ATOM 1702 C CA . GLN A 1 212 ? 12.278 3.596 -29.125 1.00 77.31 212 GLN A CA 1
ATOM 1703 C C . GLN A 1 212 ? 11.275 4.311 -28.203 1.00 77.31 212 GLN A C 1
ATOM 1705 O O . GLN A 1 212 ? 11.648 4.790 -27.134 1.00 77.31 212 GLN A O 1
ATOM 1710 N N . SER A 1 213 ? 9.995 4.361 -28.585 1.00 75.69 213 SER A N 1
ATOM 1711 C CA . SER A 1 213 ? 8.936 4.988 -27.783 1.00 75.69 213 SER A CA 1
ATOM 1712 C C . SER A 1 213 ? 8.671 4.253 -26.466 1.00 75.69 213 SER A C 1
ATOM 1714 O O . SER A 1 213 ? 8.349 4.893 -25.468 1.00 75.69 213 SER A O 1
ATOM 1716 N N . ILE A 1 214 ? 8.815 2.925 -26.441 1.00 76.62 214 ILE A N 1
ATOM 1717 C CA . ILE A 1 214 ? 8.622 2.105 -25.241 1.00 76.62 214 ILE A CA 1
ATOM 1718 C C . ILE A 1 214 ? 9.870 2.158 -24.358 1.00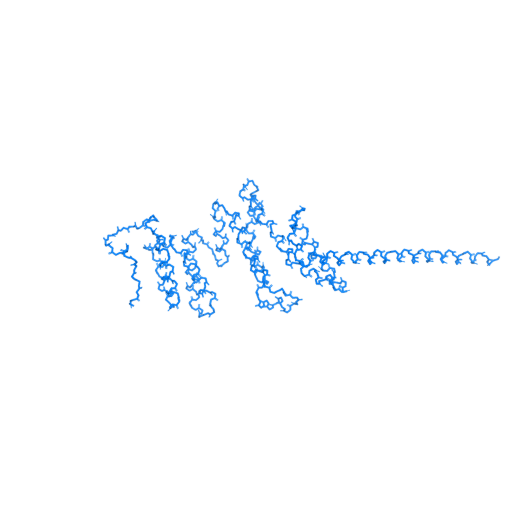 76.62 214 ILE A C 1
ATOM 1720 O O . ILE A 1 214 ? 9.757 2.364 -23.151 1.00 76.62 214 ILE A O 1
ATOM 1724 N N . PHE A 1 215 ? 11.055 2.061 -24.964 1.00 77.00 215 PHE A N 1
ATOM 1725 C CA . PHE A 1 215 ? 12.328 2.182 -24.258 1.00 77.00 215 PHE A CA 1
ATOM 1726 C C . PHE A 1 215 ? 12.445 3.538 -23.543 1.00 77.00 215 PHE A C 1
ATOM 1728 O O . PHE A 1 215 ? 12.788 3.594 -22.364 1.00 77.00 215 PHE A O 1
ATOM 1735 N N . SER A 1 216 ? 12.060 4.631 -24.216 1.00 76.94 216 SER A N 1
ATOM 1736 C CA . SER A 1 216 ? 12.041 5.978 -23.630 1.00 76.94 216 SER A CA 1
ATOM 1737 C C . SER A 1 216 ? 11.103 6.090 -22.425 1.00 76.94 216 SER A C 1
ATOM 1739 O O . SER A 1 216 ? 11.463 6.736 -21.446 1.00 76.94 216 SER A O 1
ATOM 1741 N N . LYS A 1 217 ? 9.927 5.446 -22.458 1.00 80.75 217 LYS A N 1
ATOM 1742 C CA . LYS A 1 217 ? 9.007 5.405 -21.306 1.00 80.75 217 LYS A CA 1
ATOM 1743 C C . LYS A 1 217 ? 9.609 4.642 -20.125 1.00 80.75 217 LYS A C 1
ATOM 1745 O O . LYS A 1 217 ? 9.411 5.035 -18.980 1.00 80.75 217 LYS A O 1
ATOM 1750 N N . GLY A 1 218 ? 10.357 3.570 -20.400 1.00 84.12 218 GLY A N 1
ATOM 1751 C CA . GLY A 1 218 ? 11.106 2.832 -19.381 1.00 84.12 218 GLY A CA 1
ATOM 1752 C C . GLY A 1 218 ? 12.170 3.692 -18.697 1.00 84.12 218 GLY A C 1
ATOM 1753 O O . GLY A 1 218 ? 12.262 3.684 -17.471 1.00 84.12 218 GLY A O 1
ATOM 1754 N N . LEU A 1 219 ? 12.924 4.476 -19.475 1.00 83.75 219 LEU A N 1
ATOM 1755 C CA . LEU A 1 219 ? 13.909 5.425 -18.946 1.00 83.75 219 LEU A CA 1
ATOM 1756 C C . LEU A 1 219 ? 13.260 6.526 -18.104 1.00 83.75 219 LEU A C 1
ATOM 1758 O O . LEU A 1 219 ? 13.712 6.780 -16.993 1.00 83.75 219 LEU A O 1
ATOM 1762 N N . GLU A 1 220 ? 12.180 7.132 -18.598 1.00 84.19 220 GLU A N 1
ATOM 1763 C CA . GLU A 1 220 ? 11.445 8.177 -17.878 1.00 84.19 220 GLU A CA 1
ATOM 1764 C C . GLU A 1 220 ? 10.879 7.652 -16.548 1.00 84.19 220 GLU A C 1
ATOM 1766 O O . GLU A 1 220 ? 10.942 8.328 -15.520 1.00 84.19 220 GLU A O 1
ATOM 1771 N N . LEU A 1 221 ? 10.355 6.422 -16.533 1.00 84.25 221 LEU A N 1
ATOM 1772 C CA . LEU A 1 221 ? 9.858 5.788 -15.313 1.00 84.25 221 LEU A CA 1
ATOM 1773 C C . LEU A 1 221 ? 10.985 5.509 -14.307 1.00 84.25 221 LEU A C 1
ATOM 1775 O O . LEU A 1 221 ? 10.793 5.713 -13.104 1.00 84.25 221 LEU A O 1
ATOM 1779 N N . LEU A 1 222 ? 12.154 5.068 -14.783 1.00 84.62 222 LEU A N 1
ATOM 1780 C CA . LEU A 1 222 ? 13.331 4.847 -13.943 1.00 84.62 222 LEU A CA 1
ATOM 1781 C C . LEU A 1 222 ? 13.840 6.155 -13.339 1.00 84.62 222 LEU A C 1
ATOM 1783 O O . LEU A 1 222 ? 14.020 6.231 -12.126 1.00 84.62 222 LEU A O 1
ATOM 1787 N N . GLU A 1 223 ? 14.012 7.189 -14.159 1.00 86.50 223 GLU A N 1
ATOM 1788 C CA . GLU A 1 223 ? 14.444 8.515 -13.718 1.00 86.50 223 GLU A CA 1
ATOM 1789 C C . GLU A 1 223 ? 13.489 9.079 -12.658 1.00 86.50 223 GLU A C 1
ATOM 1791 O O . GLU A 1 223 ? 13.915 9.431 -11.558 1.00 86.50 223 GLU A O 1
ATOM 1796 N N . ASN A 1 224 ? 12.181 9.055 -12.926 1.00 83.31 224 ASN A N 1
ATOM 1797 C CA . ASN A 1 224 ? 11.162 9.522 -11.985 1.00 83.31 224 ASN A CA 1
ATOM 1798 C C . ASN A 1 224 ? 11.126 8.728 -10.671 1.00 83.31 224 ASN A C 1
ATOM 1800 O O . ASN A 1 224 ? 10.756 9.285 -9.632 1.00 83.31 224 ASN A O 1
ATOM 1804 N N . SER A 1 225 ? 11.468 7.437 -10.707 1.00 84.12 225 SER A N 1
ATOM 1805 C CA . SER A 1 225 ? 11.519 6.593 -9.509 1.00 84.12 225 SER A CA 1
ATOM 1806 C C . SER A 1 225 ? 12.770 6.884 -8.676 1.00 84.12 225 SER A C 1
ATOM 1808 O O . SER A 1 225 ? 12.681 6.956 -7.452 1.00 84.12 225 SER A O 1
ATOM 1810 N N . LEU A 1 226 ? 13.918 7.113 -9.323 1.00 84.25 226 LEU A N 1
ATOM 1811 C CA . LEU A 1 226 ? 15.185 7.418 -8.654 1.00 84.25 226 LEU A CA 1
ATOM 1812 C C . LEU A 1 226 ? 15.240 8.848 -8.100 1.00 84.25 226 LEU A C 1
ATOM 1814 O O . LEU A 1 226 ? 15.752 9.044 -7.004 1.00 84.25 226 LEU A O 1
ATOM 1818 N N . LEU A 1 227 ? 14.652 9.831 -8.790 1.00 85.50 227 LEU A N 1
ATOM 1819 C CA . LEU A 1 227 ? 14.603 11.235 -8.345 1.00 85.50 227 LEU A CA 1
ATOM 1820 C C . LEU A 1 227 ? 13.911 11.436 -6.987 1.00 85.50 227 LEU A C 1
ATOM 1822 O O . LEU A 1 227 ? 14.093 12.466 -6.343 1.00 85.50 227 LEU A O 1
ATOM 1826 N N . ARG A 1 228 ? 13.075 10.481 -6.567 1.00 79.94 228 ARG A N 1
ATOM 1827 C CA . ARG A 1 228 ? 12.317 10.533 -5.308 1.00 79.94 228 ARG A CA 1
ATOM 1828 C C . ARG A 1 228 ? 13.057 9.899 -4.131 1.00 79.94 228 ARG A C 1
ATOM 1830 O O . ARG A 1 228 ? 12.518 9.908 -3.027 1.00 79.94 228 ARG A O 1
ATOM 1837 N N . LEU A 1 229 ? 14.234 9.321 -4.366 1.00 80.56 229 LEU A N 1
ATOM 1838 C CA . LEU A 1 229 ? 15.030 8.644 -3.352 1.00 80.56 229 LEU A CA 1
ATOM 1839 C C . LEU A 1 229 ? 16.135 9.550 -2.824 1.00 80.56 229 LEU A C 1
ATOM 1841 O O . LEU A 1 229 ? 16.727 10.331 -3.563 1.00 80.56 229 LEU A O 1
ATOM 1845 N N . GLU A 1 230 ? 16.427 9.412 -1.535 1.00 76.81 230 GLU A N 1
ATOM 1846 C CA . GLU A 1 230 ? 17.595 10.053 -0.940 1.00 76.81 230 GLU A CA 1
ATOM 1847 C C . GLU A 1 230 ? 18.873 9.307 -1.340 1.00 76.81 230 GLU A C 1
ATOM 1849 O O . GLU A 1 230 ? 18.871 8.082 -1.529 1.00 76.81 230 GLU A O 1
ATOM 1854 N N . ASP A 1 231 ? 19.983 10.032 -1.441 1.00 77.44 231 ASP A N 1
ATOM 1855 C CA . ASP A 1 231 ? 21.277 9.437 -1.757 1.00 77.44 231 ASP A CA 1
ATOM 1856 C C . ASP A 1 231 ? 21.633 8.343 -0.743 1.00 77.44 231 ASP A C 1
ATOM 1858 O O . ASP A 1 231 ? 21.512 8.515 0.468 1.00 77.44 231 ASP A O 1
ATOM 1862 N N . SER A 1 232 ? 22.117 7.203 -1.240 1.00 76.19 232 SER A N 1
ATOM 1863 C CA . SER A 1 232 ? 22.508 6.048 -0.411 1.00 76.19 232 SER A CA 1
ATOM 1864 C C . SER A 1 232 ? 21.377 5.428 0.432 1.00 76.19 232 SER A C 1
ATOM 1866 O O . SER A 1 232 ? 21.658 4.670 1.359 1.00 76.19 232 SER A O 1
ATOM 1868 N N . SER A 1 233 ? 20.108 5.695 0.105 1.00 79.50 233 SER A N 1
ATOM 1869 C CA . SER A 1 233 ? 18.945 5.104 0.793 1.00 79.50 233 SER A CA 1
ATOM 1870 C C . SER A 1 233 ? 18.604 3.673 0.348 1.00 79.50 233 SER A C 1
ATOM 1872 O O . SER A 1 233 ? 17.861 2.966 1.031 1.00 79.50 233 SER A O 1
ATOM 1874 N N . LEU A 1 234 ? 19.145 3.219 -0.788 1.00 79.50 234 LEU A N 1
ATOM 1875 C CA . LEU A 1 234 ? 18.888 1.883 -1.325 1.00 79.50 234 LEU A CA 1
ATOM 1876 C C . LEU A 1 234 ? 19.613 0.804 -0.514 1.00 79.50 234 LEU A C 1
ATOM 1878 O O . LEU A 1 234 ? 20.842 0.757 -0.456 1.00 79.50 234 LEU A O 1
ATOM 1882 N N . LEU A 1 235 ? 18.837 -0.103 0.079 1.00 80.88 235 LEU A N 1
ATOM 1883 C CA . LEU A 1 235 ? 19.362 -1.218 0.861 1.00 80.88 235 LEU A CA 1
ATOM 1884 C C . LEU A 1 235 ? 19.911 -2.326 -0.043 1.00 80.88 235 LEU A C 1
ATOM 1886 O O . LEU A 1 235 ? 19.326 -2.662 -1.071 1.00 80.88 235 LEU A O 1
ATOM 1890 N N . TYR A 1 236 ? 20.991 -2.972 0.407 1.00 79.25 236 TYR A N 1
ATOM 1891 C CA . TYR A 1 236 ? 21.610 -4.113 -0.283 1.00 79.25 236 TYR A CA 1
ATOM 1892 C C . TYR A 1 236 ? 20.620 -5.254 -0.585 1.00 79.25 236 TYR A C 1
ATOM 1894 O O . TYR A 1 236 ? 20.745 -5.919 -1.609 1.00 79.25 236 TYR A O 1
ATOM 1902 N N . GLN A 1 237 ? 19.612 -5.446 0.271 1.00 81.12 237 GLN A N 1
ATOM 1903 C CA . GLN A 1 237 ? 18.573 -6.474 0.118 1.00 81.12 237 GLN A CA 1
ATOM 1904 C C . GLN A 1 237 ? 17.807 -6.362 -1.210 1.00 81.12 237 GLN A C 1
ATOM 1906 O O . GLN A 1 237 ? 17.325 -7.366 -1.721 1.00 81.12 237 GLN A O 1
ATOM 1911 N N . TYR A 1 238 ? 17.737 -5.176 -1.824 1.00 79.75 238 TYR A N 1
ATOM 1912 C CA . TYR A 1 238 ? 17.077 -5.017 -3.123 1.00 79.75 238 TYR A CA 1
ATOM 1913 C C . TYR A 1 238 ? 17.795 -5.727 -4.269 1.00 79.75 238 TYR A C 1
ATOM 1915 O O . TYR A 1 238 ? 17.160 -6.046 -5.268 1.00 79.75 238 TYR A O 1
ATOM 1923 N N . LEU A 1 239 ? 19.082 -6.049 -4.120 1.00 81.75 239 LEU A N 1
ATOM 1924 C CA . LEU A 1 239 ? 19.823 -6.819 -5.122 1.00 81.75 239 LEU A CA 1
ATOM 1925 C C . LEU A 1 239 ? 19.360 -8.282 -5.220 1.00 81.75 239 LEU A C 1
ATOM 1927 O O . LEU A 1 239 ? 19.709 -8.958 -6.185 1.00 81.75 239 LEU A O 1
ATOM 1931 N N . GLU A 1 240 ? 18.568 -8.772 -4.260 1.00 83.88 240 GLU A N 1
ATOM 1932 C CA . GLU A 1 240 ? 17.907 -10.081 -4.354 1.00 83.88 240 GLU A CA 1
ATOM 1933 C C . GLU A 1 240 ? 16.796 -10.084 -5.419 1.00 83.88 240 GLU A C 1
ATOM 1935 O O . GLU A 1 240 ? 16.475 -11.131 -5.985 1.00 83.88 240 GLU A O 1
ATOM 1940 N N . ILE A 1 241 ? 16.240 -8.911 -5.745 1.00 80.38 241 ILE A N 1
ATOM 1941 C CA . ILE A 1 241 ? 15.249 -8.743 -6.808 1.00 80.38 241 ILE A CA 1
ATOM 1942 C C . ILE A 1 241 ? 15.989 -8.667 -8.146 1.00 80.38 241 ILE A C 1
ATOM 1944 O O . ILE A 1 241 ? 16.757 -7.740 -8.406 1.00 80.38 241 ILE A O 1
ATOM 1948 N N . LYS A 1 242 ? 15.723 -9.629 -9.037 1.00 85.44 242 LYS A N 1
ATOM 1949 C CA . LYS A 1 242 ? 16.418 -9.775 -10.329 1.00 85.44 242 LYS A CA 1
ATOM 1950 C C . LYS A 1 242 ? 16.475 -8.471 -11.136 1.00 85.44 242 LYS A C 1
ATOM 1952 O O . LYS A 1 242 ? 17.522 -8.151 -11.702 1.00 85.44 242 LYS A O 1
ATOM 1957 N N . SER A 1 243 ? 15.386 -7.706 -11.166 1.00 85.06 243 SER A N 1
ATOM 1958 C CA . SER A 1 243 ? 15.288 -6.472 -11.950 1.00 85.06 243 SER A CA 1
ATOM 1959 C C . SER A 1 243 ? 16.275 -5.388 -11.506 1.00 85.06 243 SER A C 1
ATOM 1961 O O . SER A 1 243 ? 16.758 -4.634 -12.348 1.00 85.06 243 SER A O 1
ATOM 1963 N N . PHE A 1 244 ? 16.681 -5.363 -10.228 1.00 86.56 244 PHE A N 1
ATOM 1964 C CA . PHE A 1 244 ? 17.714 -4.444 -9.725 1.00 86.56 244 PHE A CA 1
ATOM 1965 C C . PHE A 1 244 ? 19.117 -4.751 -10.257 1.00 86.56 244 PHE A C 1
ATOM 1967 O O . PHE A 1 244 ? 19.971 -3.868 -10.271 1.00 86.56 244 PHE A O 1
ATOM 1974 N N . LEU A 1 245 ? 19.351 -5.971 -10.744 1.00 85.94 245 LEU A N 1
ATOM 1975 C CA . LEU A 1 245 ? 20.581 -6.345 -11.441 1.00 85.94 245 LEU A CA 1
ATOM 1976 C C . LEU A 1 245 ? 20.423 -6.243 -12.964 1.00 85.94 245 LEU A C 1
ATOM 1978 O O . LEU A 1 245 ? 21.353 -5.819 -13.649 1.00 85.94 245 LEU A O 1
ATOM 1982 N N . ALA A 1 246 ? 19.252 -6.600 -13.495 1.00 87.19 246 ALA A N 1
ATOM 1983 C CA . ALA A 1 246 ? 18.995 -6.629 -14.932 1.00 87.19 246 ALA A CA 1
ATOM 1984 C C . ALA A 1 246 ? 18.916 -5.225 -15.554 1.00 87.19 246 ALA A C 1
ATOM 1986 O O . ALA A 1 246 ? 19.509 -4.992 -16.607 1.00 87.19 246 ALA A O 1
ATOM 1987 N N . VAL A 1 247 ? 18.237 -4.272 -14.903 1.00 88.62 247 VAL A N 1
ATOM 1988 C CA . VAL A 1 247 ? 18.077 -2.900 -15.420 1.00 88.62 247 VAL A CA 1
ATOM 1989 C C . VAL A 1 247 ? 19.436 -2.213 -15.646 1.00 88.62 247 VAL A C 1
ATOM 1991 O O . VAL A 1 247 ? 19.684 -1.782 -16.774 1.00 88.62 247 VAL A O 1
ATOM 1994 N N . PRO A 1 248 ? 20.372 -2.174 -14.671 1.00 86.88 248 PRO A N 1
ATOM 1995 C CA . PRO A 1 248 ? 21.705 -1.612 -14.902 1.00 86.88 248 PRO A CA 1
ATOM 1996 C C . PRO A 1 248 ? 22.484 -2.298 -16.032 1.00 86.88 248 PRO A C 1
ATOM 1998 O O . PRO A 1 248 ? 23.195 -1.630 -16.780 1.00 86.88 248 PRO A O 1
ATOM 2001 N N . GLN A 1 249 ? 22.344 -3.619 -16.191 1.00 86.56 249 GLN A N 1
ATOM 2002 C CA . GLN A 1 249 ? 23.012 -4.364 -17.264 1.00 86.56 249 GLN A CA 1
ATOM 2003 C C . GLN A 1 249 ? 22.491 -3.968 -18.649 1.00 86.56 249 GLN A C 1
ATOM 2005 O O . GLN A 1 249 ? 23.287 -3.769 -19.570 1.00 86.56 249 GLN A O 1
ATOM 2010 N N . VAL A 1 250 ? 21.171 -3.812 -18.798 1.00 85.50 250 VAL A N 1
ATOM 2011 C CA . VAL A 1 250 ? 20.556 -3.357 -20.054 1.00 85.50 250 VAL A CA 1
ATOM 2012 C C . VAL A 1 250 ? 21.015 -1.938 -20.392 1.00 85.50 250 VAL A C 1
ATOM 2014 O O . VAL A 1 250 ? 21.416 -1.683 -21.527 1.00 85.50 250 VAL A O 1
ATOM 2017 N N . LEU A 1 251 ? 21.045 -1.037 -19.406 1.00 85.19 251 LEU A N 1
ATOM 2018 C CA . LEU A 1 251 ? 21.529 0.335 -19.595 1.00 85.19 251 LEU A CA 1
ATOM 2019 C C . LEU A 1 251 ? 23.006 0.378 -19.995 1.00 85.19 251 LEU A C 1
ATOM 2021 O O . LEU A 1 251 ? 23.371 1.096 -20.923 1.00 85.19 251 LEU A O 1
ATOM 2025 N N . HIS A 1 252 ? 23.849 -0.432 -19.353 1.00 84.81 252 HIS A N 1
ATOM 2026 C CA . HIS A 1 252 ? 25.261 -0.548 -19.713 1.00 84.81 252 HIS A CA 1
ATOM 2027 C C . HIS A 1 252 ? 25.444 -1.050 -21.155 1.00 84.81 252 HIS A C 1
ATOM 2029 O O . HIS A 1 252 ? 26.266 -0.522 -21.902 1.00 84.81 252 HIS A O 1
ATOM 2035 N N . SER A 1 253 ? 24.653 -2.040 -21.582 1.00 84.12 253 SER A N 1
ATOM 2036 C CA . SER A 1 253 ? 24.670 -2.516 -22.971 1.00 84.12 253 SER A CA 1
ATOM 2037 C C . SER A 1 253 ? 24.208 -1.444 -23.965 1.00 84.12 253 SER A C 1
ATOM 2039 O O . SER A 1 253 ? 24.757 -1.350 -25.066 1.00 84.12 253 SER A O 1
ATOM 2041 N N . ALA A 1 254 ? 23.206 -0.640 -23.598 1.00 81.44 254 ALA A N 1
ATOM 2042 C CA . ALA A 1 254 ? 22.719 0.456 -24.427 1.00 81.44 254 ALA A CA 1
ATOM 2043 C C . ALA A 1 254 ? 23.791 1.543 -24.595 1.00 81.44 254 ALA A C 1
ATOM 2045 O O . ALA A 1 254 ? 24.067 1.937 -25.726 1.00 81.44 254 ALA A O 1
ATOM 2046 N N . LEU A 1 255 ? 24.454 1.953 -23.505 1.00 82.25 255 LEU A N 1
ATOM 2047 C CA . LEU A 1 255 ? 25.557 2.924 -23.530 1.00 82.25 255 LEU A CA 1
ATOM 2048 C C . LEU A 1 255 ? 26.679 2.488 -24.475 1.00 82.25 255 LEU A C 1
ATOM 2050 O O . LEU A 1 255 ? 27.046 3.241 -25.368 1.00 82.25 255 LEU A O 1
ATOM 2054 N N . PHE A 1 256 ? 27.138 1.238 -24.369 1.00 78.88 256 PHE A N 1
ATOM 2055 C CA . PHE A 1 256 ? 28.174 0.716 -25.265 1.00 78.88 256 PHE A CA 1
ATOM 2056 C C . PHE A 1 256 ? 27.759 0.761 -26.745 1.00 78.88 256 PHE A C 1
ATOM 2058 O O . PHE A 1 256 ? 28.579 0.993 -27.634 1.00 78.88 256 PHE A O 1
ATOM 2065 N N . THR A 1 257 ? 26.473 0.540 -27.022 1.00 78.44 257 THR A N 1
ATOM 2066 C CA . THR A 1 257 ? 25.935 0.610 -28.385 1.00 78.44 257 THR A CA 1
ATOM 2067 C C . THR A 1 257 ? 25.889 2.054 -28.890 1.00 78.44 257 THR A C 1
ATOM 2069 O O . THR A 1 257 ? 26.244 2.295 -30.042 1.00 78.44 257 THR A O 1
ATOM 2072 N N . PHE A 1 258 ? 25.503 3.015 -28.044 1.00 78.38 258 PHE A N 1
ATOM 2073 C CA . PHE A 1 258 ? 25.534 4.441 -28.384 1.00 78.38 258 PHE A CA 1
ATOM 2074 C C . PHE A 1 258 ? 26.959 4.936 -28.635 1.00 78.38 258 PHE A C 1
ATOM 2076 O O . PHE A 1 258 ? 27.196 5.534 -29.681 1.00 78.38 258 PHE A O 1
ATOM 2083 N N . ASP A 1 259 ? 27.912 4.593 -27.766 1.00 77.50 259 ASP A N 1
ATOM 2084 C CA . ASP A 1 259 ? 29.329 4.941 -27.935 1.00 77.50 259 ASP A CA 1
ATOM 2085 C C . ASP A 1 259 ? 29.889 4.401 -29.263 1.00 77.50 259 ASP A C 1
ATOM 2087 O O . ASP A 1 259 ? 30.620 5.087 -29.983 1.00 77.50 259 ASP A O 1
ATOM 2091 N N . LEU A 1 260 ? 29.516 3.168 -29.632 1.00 79.19 260 LEU A N 1
ATOM 2092 C CA . LEU A 1 260 ? 29.901 2.578 -30.913 1.00 79.19 260 LEU A CA 1
ATOM 2093 C C . LEU A 1 260 ? 29.293 3.344 -32.098 1.00 79.19 260 LEU A C 1
ATOM 2095 O O . LEU A 1 260 ? 29.986 3.586 -33.086 1.00 79.19 260 LEU A O 1
ATOM 2099 N N . ILE A 1 261 ? 28.015 3.725 -32.014 1.00 81.56 261 ILE A N 1
ATOM 2100 C CA . ILE A 1 261 ? 27.337 4.502 -33.059 1.00 81.56 261 ILE A CA 1
ATOM 2101 C C . ILE A 1 261 ? 27.985 5.882 -33.210 1.00 81.56 261 ILE A C 1
ATOM 2103 O O . ILE A 1 261 ? 28.275 6.278 -34.338 1.00 81.56 261 ILE A O 1
ATOM 2107 N N . GLU A 1 262 ? 28.268 6.588 -32.113 1.00 83.25 262 GLU A N 1
ATOM 2108 C CA . GLU A 1 262 ? 28.964 7.881 -32.143 1.00 83.25 262 GLU A CA 1
ATOM 2109 C C . GLU A 1 262 ? 30.364 7.757 -32.756 1.00 83.25 262 GLU A C 1
ATOM 2111 O O . GLU A 1 262 ? 30.738 8.555 -33.617 1.00 83.25 262 GLU A O 1
ATOM 2116 N N . SER A 1 263 ? 31.115 6.711 -32.398 1.00 84.56 263 SER A N 1
ATOM 2117 C CA . SER A 1 263 ? 32.431 6.434 -32.983 1.00 84.56 263 SER A CA 1
ATOM 2118 C C . SER A 1 263 ? 32.360 6.182 -34.494 1.00 84.56 263 SER A C 1
ATOM 2120 O O . SER A 1 263 ? 33.180 6.699 -35.259 1.00 84.56 263 SER A O 1
ATOM 2122 N N . VAL A 1 264 ? 31.359 5.421 -34.951 1.00 84.62 264 VAL A N 1
ATOM 2123 C CA . VAL A 1 264 ? 31.135 5.168 -36.380 1.00 84.62 264 VAL A CA 1
ATOM 2124 C C . VAL A 1 264 ? 30.715 6.446 -37.107 1.00 84.62 264 VAL A C 1
ATOM 2126 O O . VAL A 1 264 ? 31.241 6.711 -38.188 1.00 84.62 264 VAL A O 1
ATOM 2129 N N . LEU A 1 265 ? 29.817 7.250 -36.530 1.00 83.06 265 LEU A N 1
ATOM 2130 C CA . LEU A 1 265 ? 29.388 8.529 -37.104 1.00 83.06 265 LEU A CA 1
ATOM 2131 C C . LEU A 1 265 ? 30.572 9.482 -37.278 1.00 83.06 265 LEU A C 1
ATOM 2133 O O . LEU A 1 265 ? 30.792 9.962 -38.388 1.00 83.06 265 LEU A O 1
ATOM 2137 N N . ALA A 1 266 ? 31.397 9.652 -36.243 1.00 87.06 266 ALA A N 1
ATOM 2138 C CA . ALA A 1 266 ? 32.606 10.471 -36.313 1.00 87.06 266 ALA A CA 1
ATOM 2139 C C . ALA A 1 266 ? 33.556 9.998 -37.428 1.00 87.06 266 ALA A C 1
ATOM 2141 O O . ALA A 1 266 ? 34.107 10.805 -38.178 1.00 87.06 266 ALA A O 1
ATOM 2142 N N . ARG A 1 267 ? 33.709 8.676 -37.601 1.00 89.25 267 ARG A N 1
ATOM 2143 C CA . ARG A 1 267 ? 34.537 8.120 -38.679 1.00 89.25 267 ARG A CA 1
ATOM 2144 C C . ARG A 1 267 ? 33.935 8.354 -40.066 1.00 89.25 267 ARG A C 1
ATOM 2146 O O . ARG A 1 267 ? 34.678 8.595 -41.016 1.00 89.25 267 ARG A O 1
ATOM 2153 N N . VAL A 1 268 ? 32.614 8.265 -40.211 1.00 88.56 268 VAL A N 1
ATOM 2154 C CA . VAL A 1 268 ? 31.921 8.559 -41.475 1.00 88.56 268 VAL A CA 1
ATOM 2155 C C . VAL A 1 268 ? 32.083 10.034 -41.844 1.00 88.56 268 VAL A C 1
ATOM 2157 O O . VAL A 1 268 ? 32.407 10.328 -42.995 1.00 88.56 268 VAL A O 1
ATOM 2160 N N . GLU A 1 269 ? 31.925 10.945 -40.885 1.00 90.12 269 GLU A N 1
ATOM 2161 C CA . GLU A 1 269 ? 32.130 12.384 -41.082 1.00 90.12 269 GLU A CA 1
ATOM 2162 C C . GLU A 1 269 ? 33.566 12.698 -41.523 1.00 90.12 269 GLU A C 1
ATOM 2164 O O . GLU A 1 269 ? 33.760 13.383 -42.530 1.00 90.12 269 GLU A O 1
ATOM 21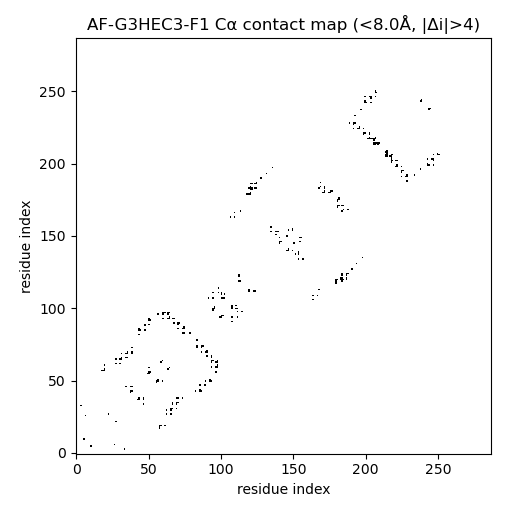69 N N . GLU A 1 270 ? 34.570 12.112 -40.863 1.00 89.81 270 GLU A N 1
ATOM 2170 C CA . GLU A 1 270 ? 35.981 12.255 -41.243 1.00 89.81 270 GLU A CA 1
ATOM 2171 C C . GLU A 1 270 ? 36.237 11.769 -42.681 1.00 89.81 270 GLU A C 1
ATOM 2173 O O . GLU A 1 270 ? 36.908 12.434 -43.472 1.00 89.81 270 GLU A O 1
ATOM 2178 N N . LEU A 1 271 ? 35.673 10.617 -43.065 1.00 85.69 271 LEU A N 1
ATOM 2179 C CA . LEU A 1 271 ? 35.822 10.070 -44.418 1.00 85.69 271 LEU A CA 1
ATOM 2180 C C . LEU A 1 271 ? 35.147 10.943 -45.484 1.00 85.69 271 LEU A C 1
ATOM 2182 O O . LEU A 1 271 ? 35.678 11.077 -46.591 1.00 85.69 271 LEU A O 1
ATOM 2186 N N . ILE A 1 272 ? 33.997 11.544 -45.172 1.00 86.88 272 ILE A N 1
ATOM 2187 C CA . ILE A 1 272 ? 33.331 12.515 -46.050 1.00 86.88 272 ILE A CA 1
ATOM 2188 C C . ILE A 1 272 ? 34.213 13.761 -46.215 1.00 86.88 272 ILE A C 1
ATOM 2190 O O . ILE A 1 272 ? 34.396 14.237 -47.340 1.00 86.88 272 ILE A O 1
ATOM 2194 N N . GLU A 1 273 ? 34.813 14.262 -45.134 1.00 87.31 273 GLU A N 1
ATOM 2195 C CA . GLU A 1 273 ? 35.719 15.414 -45.174 1.00 87.31 273 GLU A CA 1
ATOM 2196 C C . GLU A 1 273 ? 36.983 15.129 -46.007 1.00 87.31 273 GLU A C 1
ATOM 2198 O O . GLU A 1 273 ? 37.375 15.928 -46.862 1.00 87.31 273 GLU A O 1
ATOM 2203 N N . ILE A 1 274 ? 37.594 13.954 -45.835 1.00 87.00 274 ILE A N 1
ATOM 2204 C CA . ILE A 1 274 ? 38.750 13.523 -46.636 1.00 87.00 274 ILE A CA 1
ATOM 2205 C C . ILE A 1 274 ? 38.380 13.452 -48.124 1.00 87.00 274 ILE A C 1
ATOM 2207 O O . ILE A 1 274 ? 39.112 13.963 -48.973 1.00 87.00 274 ILE A O 1
ATOM 2211 N N . LYS A 1 275 ? 37.226 12.856 -48.454 1.00 80.12 275 LYS A N 1
ATOM 2212 C CA . LYS A 1 275 ? 36.777 12.694 -49.843 1.00 80.12 275 LYS A CA 1
ATOM 2213 C C . LYS A 1 275 ? 36.437 14.031 -50.503 1.00 80.12 275 LYS A C 1
ATOM 2215 O O . LYS A 1 275 ? 36.727 14.241 -51.679 1.00 80.12 275 LYS A O 1
ATOM 2220 N N . THR A 1 276 ? 35.834 14.960 -49.769 1.00 76.44 276 THR A N 1
ATOM 2221 C CA . THR A 1 276 ? 35.553 16.312 -50.281 1.00 76.44 276 THR A CA 1
ATOM 2222 C C . THR A 1 276 ? 36.832 17.112 -50.534 1.00 76.44 276 THR A C 1
ATOM 2224 O O . THR A 1 276 ? 36.937 17.747 -51.585 1.00 76.44 276 THR A O 1
ATOM 2227 N N . LYS A 1 277 ? 37.843 17.009 -49.661 1.00 75.56 277 LYS A N 1
ATOM 2228 C CA . LYS A 1 277 ? 39.172 17.603 -49.891 1.00 75.56 277 LYS A CA 1
ATOM 2229 C C . LYS A 1 277 ? 39.874 17.013 -51.118 1.00 75.56 277 LYS A C 1
ATOM 2231 O O . LYS A 1 277 ? 40.281 17.778 -51.992 1.00 75.56 277 LYS A O 1
ATOM 2236 N N . SER A 1 278 ? 39.921 15.686 -51.267 1.00 68.75 278 SER A N 1
ATOM 2237 C CA . SER A 1 278 ? 40.595 15.044 -52.410 1.00 68.75 278 SER A CA 1
ATOM 2238 C C . SER A 1 278 ? 39.970 15.411 -53.764 1.00 68.75 278 SER A C 1
ATOM 2240 O O . SER A 1 278 ? 40.678 15.648 -54.739 1.00 68.75 278 SER A O 1
ATOM 2242 N N . THR A 1 279 ? 38.639 15.538 -53.824 1.00 62.75 279 THR A N 1
ATOM 2243 C CA . THR A 1 279 ? 37.923 15.915 -55.060 1.00 62.75 279 THR A CA 1
ATOM 2244 C C . THR A 1 279 ? 38.162 17.385 -55.446 1.00 62.75 279 THR A C 1
ATOM 2246 O O . THR A 1 279 ? 38.048 17.757 -56.614 1.00 62.75 279 THR A O 1
ATOM 2249 N N . SER A 1 280 ? 38.488 18.250 -54.479 1.00 59.25 280 SER A N 1
ATOM 2250 C CA . SER A 1 280 ? 38.833 19.653 -54.742 1.00 59.25 280 SER A CA 1
ATOM 2251 C C . SER A 1 280 ? 40.260 19.825 -55.277 1.00 59.25 280 SER A C 1
ATOM 2253 O O . SER A 1 280 ? 40.486 20.677 -56.132 1.00 59.25 280 SER A O 1
ATOM 2255 N N . GLU A 1 281 ? 41.198 18.973 -54.854 1.00 58.12 281 GLU A N 1
ATOM 2256 C CA . GLU A 1 281 ? 42.595 18.997 -55.307 1.00 58.12 281 GLU A CA 1
ATOM 2257 C C . GLU A 1 281 ? 42.756 18.420 -56.726 1.00 58.12 281 GLU A C 1
ATOM 2259 O O . GLU A 1 281 ? 43.465 19.004 -57.548 1.00 58.12 281 GLU A O 1
ATOM 2264 N N . GLU A 1 282 ? 42.025 17.353 -57.076 1.00 56.03 282 GLU A N 1
ATOM 2265 C CA . GLU A 1 282 ? 42.023 16.797 -58.444 1.00 56.03 282 GLU A CA 1
ATOM 2266 C C . GLU A 1 282 ? 41.453 17.773 -59.491 1.00 56.03 282 GLU A C 1
ATOM 2268 O O . GLU A 1 282 ? 41.920 17.806 -60.629 1.00 56.03 282 GLU A O 1
ATOM 2273 N N . ASN A 1 283 ? 40.501 18.632 -59.111 1.00 54.00 283 ASN A N 1
ATOM 2274 C CA . ASN A 1 283 ? 39.914 19.634 -60.010 1.00 54.00 283 ASN A CA 1
ATOM 2275 C C . ASN A 1 283 ? 40.786 20.890 -60.209 1.00 54.00 283 ASN A C 1
ATOM 2277 O O . ASN A 1 283 ? 40.530 21.670 -61.127 1.00 54.00 283 ASN A O 1
ATOM 2281 N N . VAL A 1 284 ? 41.818 21.101 -59.383 1.00 55.75 284 VAL A N 1
ATOM 2282 C CA . VAL A 1 284 ? 42.789 22.203 -59.544 1.00 55.75 284 VAL A CA 1
ATOM 2283 C C . VAL A 1 284 ? 43.978 21.783 -60.422 1.00 55.75 284 VAL A C 1
ATOM 2285 O O . VAL A 1 284 ? 44.595 22.638 -61.053 1.00 55.75 284 VAL A O 1
ATOM 2288 N N . GLY A 1 285 ? 44.264 20.480 -60.532 1.00 52.78 285 GLY A N 1
ATOM 2289 C CA . GLY A 1 285 ? 45.343 19.927 -61.364 1.00 52.78 285 GLY A CA 1
ATOM 2290 C C . GLY A 1 285 ? 45.019 19.752 -62.857 1.00 52.78 285 GLY A C 1
ATOM 2291 O O . GLY A 1 285 ? 45.909 19.394 -63.625 1.00 52.78 285 GLY A O 1
ATOM 2292 N N . ILE A 1 286 ? 43.776 20.004 -63.284 1.00 53.25 286 ILE A N 1
ATOM 2293 C CA . ILE A 1 286 ? 43.348 19.964 -64.693 1.00 53.25 286 ILE A CA 1
ATOM 2294 C C . ILE A 1 286 ? 43.001 21.392 -65.141 1.00 53.25 286 ILE A C 1
ATOM 2296 O O . ILE A 1 286 ? 41.832 21.759 -65.259 1.00 53.25 286 ILE A O 1
ATOM 2300 N N . LYS A 1 287 ? 44.018 22.228 -65.356 1.00 44.50 287 LYS A N 1
ATOM 2301 C CA . LYS A 1 287 ? 43.904 23.505 -66.073 1.00 44.50 287 LYS A CA 1
ATOM 2302 C C . LYS A 1 287 ? 45.185 23.822 -66.824 1.00 44.50 287 LYS A C 1
ATOM 2304 O O . LYS A 1 287 ? 46.268 23.598 -66.244 1.00 44.50 287 LYS A O 1
#

Solvent-accessible surface area (backbone atoms only — not comparable to full-atom values): 16592 Å² total; per-residue (Å²): 135,85,83,90,74,70,63,82,89,74,73,70,89,67,98,67,83,73,56,94,84,77,72,53,77,66,53,49,55,52,51,30,53,51,53,40,47,34,51,75,74,66,41,50,68,62,51,40,53,54,70,67,34,74,89,40,42,61,55,41,44,74,47,33,66,57,42,48,64,50,41,51,54,53,63,70,43,96,66,67,68,74,63,43,54,55,39,49,54,41,50,52,51,37,46,24,54,62,62,73,47,85,62,75,94,75,41,51,69,48,48,48,48,70,67,41,91,68,63,35,28,59,53,51,34,50,50,51,54,51,52,45,65,55,57,74,70,51,82,81,69,90,46,72,68,46,59,72,64,31,89,82,39,54,65,59,49,53,53,52,47,51,64,58,46,45,64,58,54,51,51,37,69,77,40,72,87,40,75,62,33,51,49,29,47,58,40,57,61,50,46,46,62,50,54,36,63,64,45,33,54,55,29,33,58,24,58,69,44,89,49,66,76,48,24,50,52,18,51,53,53,47,50,61,44,53,74,65,53,62,89,88,65,77,59,77,73,52,62,77,41,64,36,66,54,48,39,60,52,52,50,53,55,49,49,57,51,49,55,50,50,53,54,49,48,55,51,51,52,51,52,52,52,53,51,56,52,54,58,54,53,62,62,66,73,71,121

Nearest PDB structures (foldseek):
  5gm6-assembly1_G  TM=2.159E-01  e=2.205E+00  Saccharomyces cerevisiae S288C
  1s35-assembly1_A  TM=2.252E-01  e=2.655E+00  Homo sapiens
  6fel-assembly1_A  TM=2.373E-01  e=4.220E+00  Homo sapiens
  7a6r-assembly1_A  TM=2.122E-01  e=5.838E+00  Homo sapiens

Organism: Cricetulus griseus (NCBI:txid10029)

InterPro domains:
  IPR013877 YAP-binding/ALF4/Glomulin [PF08568] (20-97)
  IPR013877 YAP-binding/ALF4/Glomulin [PF08568] (111-197)
  IPR019516 Glomulin/ALF4 [PTHR15430] (17-191)

Sequence (287 aa):
MLCWSPPKAFSSGGSQILEECDFKEEDFGLFQLAGQRCIDDGHVDQLLEIIQDEKNKTIIKSMGWNLVGPVVRCLLRNGEEDKREDCFLMFDLLLKHAYEVTTSNNLVSVAVLQKLPNNKAYSVGLALSTLWSQLSLLPVPYSEEQIQTDDYGLCQCCKALIEFIRPFVEEVIDNKENKENEKLKDELLKFPSYLLQLNMEHIELFLQRTEQSIFSKGLELLENSLLRLEDSSLLYQYLEIKSFLAVPQVLHSALFTFDLIESVLARVEELIEIKTKSTSEENVGIK

Secondary structure (DSSP, 8-state):
-------GGG-S-S-----GGG--HHHHHHHHHHHHHHHHTT-HHHHHHHHH-GGGHHHHHHHGGGGHHHHHHHHHS---HHHHHHHHHHHHHHHHHHH-----TTSHHHHHHHT-SSSHHHHHHHHHHHHHHHHTTSPPP-SHHHHHH-TT-HHHHHHHHHHHHHHHHHHHHH-TT-HHHHHHHHHHHHHHHHHHHHHHHHHHHHHT---HHHHHHHHHHHHHHHTTSPTT---GGGGGSHHHHHHHHHHHHHHHHHHHHHHHHHHHHHHHHHHHHHHHHHTTS--